Protein AF-A0AAV2A4W7-F1 (afdb_monomer)

Sequence (279 aa):
MNTITEEENKVIEELRSRTIDDVTPKMLEDVSLFYRFAKARDFNLEEAEAMLRKHIAWRKEMGIETILTDYQPPEVFLKYVPTSFVCLEKTGSAVRILDCGRTDAKGLWNVTKIKDLAKFCAFRMEEDKEMVIKRDGNELGKKIFYPIYDFEGMTYANAVNMKTLQNAIYIMKMFLDNYPESIKRIVVINAPIYFTWFYAAMKPIIPPVVIQKLKIHGTDGWKETLLEDIDANELPVYLGGNRTDPDGNQFCETFIVRGKTHSQELLHTKPNQKINSGI

Radius of gyration: 19.96 Å; Cα contacts (8 Å, |Δi|>4): 386; chains: 1; bounding box: 58×41×62 Å

Organism: NCBI:txid280406

Nearest PDB structures (foldseek):
  4omk-assembly2_B  TM=8.932E-01  e=5.245E-21  Homo sapiens
  1olm-assembly1_A  TM=8.929E-01  e=1.088E-20  Homo sapiens
  1o6u-assembly3_E  TM=8.928E-01  e=3.954E-20  Homo sapiens
  1olm-assembly2_C  TM=8.816E-01  e=1.906E-20  Homo sapiens
  7zgc-assembly1_A  TM=8.089E-01  e=3.309E-15  Saccharomyces cerevisiae S288C

Structure (mmCIF, N/CA/C/O backbone):
data_AF-A0AAV2A4W7-F1
#
_entry.id   AF-A0AAV2A4W7-F1
#
loop_
_atom_site.group_PDB
_atom_site.id
_atom_site.type_symbol
_atom_site.label_atom_id
_atom_site.label_alt_id
_atom_site.label_comp_id
_atom_site.label_asym_id
_atom_site.label_entity_id
_atom_site.label_seq_id
_atom_site.pdbx_PDB_ins_code
_atom_site.Cartn_x
_atom_site.Cartn_y
_atom_site.Cartn_z
_atom_site.occupancy
_atom_site.B_iso_or_equiv
_atom_site.auth_seq_id
_atom_site.auth_comp_id
_atom_site.auth_asym_id
_atom_site.auth_atom_id
_atom_site.pdbx_PDB_model_num
ATOM 1 N N . MET A 1 1 ? 6.251 -3.320 20.617 1.00 42.72 1 MET A N 1
ATOM 2 C CA . MET A 1 1 ? 4.785 -3.236 20.784 1.00 42.72 1 MET A CA 1
ATOM 3 C C . MET A 1 1 ? 4.434 -1.763 20.895 1.00 42.72 1 MET A C 1
ATOM 5 O O . MET A 1 1 ? 5.105 -1.077 21.653 1.00 42.72 1 MET A O 1
ATOM 9 N N . ASN A 1 2 ? 3.488 -1.256 20.099 1.00 56.91 2 ASN A N 1
ATOM 10 C CA . ASN A 1 2 ? 2.973 0.103 20.297 1.00 56.91 2 ASN A CA 1
ATOM 11 C C . ASN A 1 2 ? 2.131 0.072 21.571 1.00 56.91 2 ASN A C 1
ATOM 13 O O . ASN A 1 2 ? 1.033 -0.476 21.552 1.00 56.91 2 ASN A O 1
ATOM 17 N N . THR A 1 3 ? 2.666 0.578 22.674 1.00 77.38 3 THR A N 1
ATOM 18 C CA . THR A 1 3 ? 1.905 0.689 23.915 1.00 77.38 3 THR A CA 1
ATOM 19 C C . THR A 1 3 ? 0.900 1.820 23.732 1.00 77.38 3 THR A C 1
ATOM 21 O O . THR A 1 3 ? 1.307 2.971 23.615 1.00 77.38 3 THR A O 1
ATOM 24 N N . ILE A 1 4 ? -0.384 1.481 23.620 1.00 87.56 4 ILE A N 1
ATOM 25 C CA . ILE A 1 4 ? -1.466 2.467 23.536 1.00 87.56 4 ILE A CA 1
ATOM 26 C C . ILE A 1 4 ? -1.646 3.079 24.925 1.00 87.56 4 ILE A C 1
ATOM 28 O O . ILE A 1 4 ? -1.732 2.329 25.905 1.00 87.56 4 ILE A O 1
ATOM 32 N N . THR A 1 5 ? -1.676 4.408 25.027 1.00 93.94 5 THR A N 1
ATOM 33 C CA . THR A 1 5 ? -1.893 5.076 26.322 1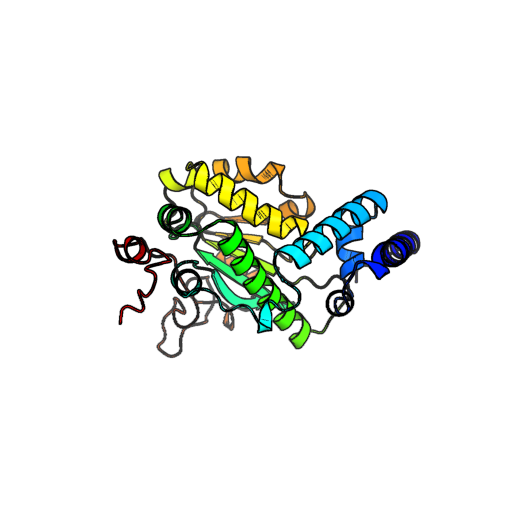.00 93.94 5 THR A CA 1
ATOM 34 C C . THR A 1 5 ? -3.335 4.906 26.801 1.00 93.94 5 THR A C 1
ATOM 36 O O . THR A 1 5 ? -4.232 4.520 26.049 1.00 93.94 5 THR A O 1
ATOM 39 N N . GLU A 1 6 ? -3.596 5.198 28.075 1.00 94.94 6 GLU A N 1
ATOM 40 C CA . GLU A 1 6 ? -4.972 5.208 28.577 1.00 94.94 6 GLU A CA 1
ATOM 41 C C . GLU A 1 6 ? -5.837 6.263 27.873 1.00 94.94 6 GLU A C 1
ATOM 43 O O . GLU A 1 6 ? -7.008 5.994 27.605 1.00 94.94 6 GLU A O 1
ATOM 48 N N . GLU A 1 7 ? -5.292 7.441 27.536 1.00 94.75 7 GLU A N 1
ATOM 49 C CA . GLU A 1 7 ? -6.043 8.449 26.774 1.00 94.75 7 GLU A CA 1
ATOM 50 C C . GLU A 1 7 ? -6.355 7.980 25.352 1.00 94.75 7 GLU A C 1
ATOM 52 O O . GLU A 1 7 ? -7.491 8.111 24.899 1.00 94.75 7 GLU A O 1
ATOM 57 N N . GLU A 1 8 ? -5.379 7.390 24.663 1.00 96.44 8 GLU A N 1
ATOM 58 C CA . GLU A 1 8 ? -5.572 6.851 23.316 1.00 96.44 8 GLU A CA 1
ATOM 59 C C . GLU A 1 8 ? -6.621 5.728 23.310 1.00 96.44 8 GLU A C 1
ATOM 61 O O . GLU A 1 8 ? -7.496 5.702 22.444 1.00 96.44 8 GLU A O 1
ATOM 66 N N . ASN A 1 9 ? -6.598 4.837 24.309 1.00 96.12 9 ASN A N 1
ATOM 67 C CA . ASN A 1 9 ? -7.615 3.793 24.464 1.00 96.12 9 ASN A CA 1
ATOM 68 C C . ASN A 1 9 ? -9.016 4.376 24.682 1.00 96.12 9 ASN A C 1
ATOM 70 O O . ASN A 1 9 ? -9.973 3.878 24.092 1.00 96.12 9 ASN A O 1
ATOM 74 N N . LYS A 1 10 ? -9.157 5.456 25.465 1.00 97.38 10 LYS A N 1
ATOM 75 C CA . LYS A 1 10 ? -10.455 6.138 25.632 1.00 97.38 10 LYS A CA 1
ATOM 76 C C . LYS A 1 10 ? -10.987 6.667 24.302 1.00 97.38 10 LYS A C 1
ATOM 78 O O . LYS A 1 10 ? -12.174 6.519 24.034 1.00 97.38 10 LYS A O 1
ATOM 83 N N . VAL A 1 11 ? -10.123 7.233 23.457 1.00 98.06 11 VAL A N 1
ATOM 84 C CA . VAL A 1 11 ? -10.518 7.692 22.115 1.00 98.06 11 VAL A CA 1
ATOM 85 C C . VAL A 1 11 ? -10.964 6.523 21.237 1.00 98.06 11 VAL A C 1
ATOM 87 O O . VAL A 1 11 ? -11.969 6.641 20.543 1.00 98.06 11 VAL A O 1
ATOM 90 N N . ILE A 1 12 ? -10.248 5.395 21.263 1.00 97.62 12 ILE A N 1
ATOM 91 C CA . ILE A 1 12 ? -10.600 4.204 20.471 1.00 97.62 12 ILE A CA 1
ATOM 92 C C . ILE A 1 12 ? -11.970 3.653 20.886 1.00 97.62 12 ILE A C 1
ATOM 94 O O . ILE A 1 12 ? -12.794 3.357 20.019 1.00 97.62 12 ILE A O 1
ATOM 98 N N . GLU A 1 13 ? -12.219 3.527 22.189 1.00 97.81 13 GLU A N 1
ATOM 99 C CA . GLU A 1 13 ? -13.484 2.998 22.707 1.00 97.81 13 GLU A CA 1
ATOM 100 C C . GLU A 1 13 ? -14.655 3.960 22.477 1.00 97.81 13 GLU A C 1
ATOM 102 O O . GLU A 1 13 ? -15.739 3.525 22.088 1.00 97.81 13 GLU A O 1
ATOM 107 N N . GLU A 1 14 ? -14.439 5.268 22.618 1.00 98.25 14 GLU A N 1
ATOM 108 C CA . GLU A 1 14 ? -15.456 6.273 22.294 1.00 98.25 14 GLU A CA 1
ATOM 109 C C . GLU A 1 14 ? -15.767 6.288 20.788 1.00 98.25 14 GLU A C 1
ATOM 111 O O . GLU A 1 14 ? -16.934 6.290 20.395 1.00 98.25 14 GLU A O 1
ATOM 116 N N . LEU A 1 15 ? -14.746 6.210 19.925 1.00 98.44 15 LEU A N 1
ATOM 117 C CA . LEU A 1 15 ? -14.927 6.096 18.474 1.00 98.44 15 LEU A CA 1
ATOM 118 C C . LEU A 1 15 ? -15.737 4.846 18.110 1.00 98.44 15 LEU A C 1
ATOM 120 O O . LEU A 1 15 ? -16.647 4.923 17.279 1.00 98.44 15 LEU A O 1
ATOM 124 N N . ARG A 1 16 ? -15.425 3.705 18.740 1.00 98.00 16 ARG A N 1
ATOM 125 C CA . ARG A 1 16 ? -16.195 2.463 18.598 1.00 98.00 16 ARG A CA 1
ATOM 126 C C . ARG A 1 16 ? -17.644 2.696 19.006 1.00 98.00 16 ARG A C 1
ATOM 128 O O . ARG A 1 16 ? -18.526 2.424 18.203 1.00 98.00 16 ARG A O 1
ATOM 135 N N . SER A 1 17 ? -17.885 3.228 20.202 1.00 98.12 17 SER A N 1
ATOM 136 C CA . SER A 1 17 ? -19.227 3.493 20.735 1.00 98.12 17 SER A CA 1
ATOM 137 C C . SER A 1 17 ? -20.075 4.348 19.784 1.00 98.12 17 SER A C 1
ATOM 139 O O . SER A 1 17 ? -21.200 3.979 19.457 1.00 98.12 17 SER A O 1
ATOM 141 N N . ARG A 1 18 ? -19.516 5.439 19.245 1.00 98.19 18 ARG A N 1
ATOM 142 C CA . ARG A 1 18 ? -20.236 6.366 18.350 1.00 98.19 18 ARG A CA 1
ATOM 143 C C . ARG A 1 18 ? -20.568 5.805 16.970 1.00 98.19 18 ARG A C 1
ATOM 145 O O . ARG A 1 18 ? -21.444 6.340 16.292 1.00 98.19 18 ARG A O 1
ATOM 152 N N . THR A 1 19 ? -19.837 4.788 16.519 1.00 97.62 19 THR A N 1
ATOM 153 C CA . THR A 1 19 ? -19.943 4.255 15.150 1.00 97.62 19 THR A CA 1
ATOM 154 C C . THR A 1 19 ? -20.368 2.790 15.102 1.00 97.62 19 THR A C 1
ATOM 156 O O . THR A 1 19 ? -20.447 2.219 14.015 1.00 97.62 19 THR A O 1
ATOM 159 N N . ILE A 1 20 ? -20.661 2.175 16.253 1.00 96.38 20 ILE A N 1
ATOM 160 C CA . ILE A 1 20 ? -20.943 0.738 16.348 1.00 96.38 20 ILE A CA 1
ATOM 161 C C . ILE A 1 20 ? -22.166 0.319 15.525 1.00 96.38 20 ILE A C 1
ATOM 163 O O . ILE A 1 20 ? -22.162 -0.759 14.939 1.00 96.38 20 ILE A O 1
ATOM 167 N N . ASP A 1 21 ? -23.169 1.193 15.423 1.00 96.25 21 ASP A N 1
ATOM 168 C CA . ASP A 1 21 ? -24.400 0.933 14.670 1.00 96.25 21 ASP A CA 1
ATOM 169 C C . ASP A 1 21 ? -24.213 1.072 13.148 1.00 96.25 21 ASP A C 1
ATOM 171 O O . ASP A 1 21 ? -25.031 0.585 12.367 1.00 96.25 21 ASP A O 1
ATOM 175 N N . ASP A 1 22 ? -23.130 1.722 12.710 1.00 95.75 22 ASP A N 1
ATOM 176 C CA . ASP A 1 22 ? -22.825 1.944 11.295 1.00 95.75 22 ASP A CA 1
ATOM 177 C C . ASP A 1 22 ? -21.857 0.898 10.719 1.00 95.75 22 ASP A C 1
ATOM 179 O O . ASP A 1 22 ? -21.783 0.725 9.498 1.00 95.75 22 ASP A O 1
ATOM 183 N N . VAL A 1 23 ? -21.085 0.214 11.570 1.00 95.56 23 VAL A N 1
ATOM 184 C CA . VAL A 1 23 ? -20.107 -0.802 11.151 1.00 95.56 23 VAL A CA 1
ATOM 185 C C . VAL A 1 23 ? -20.754 -2.173 10.977 1.00 95.56 23 VAL A C 1
ATOM 187 O O . VAL A 1 23 ? -21.649 -2.575 11.715 1.00 95.56 23 VAL A O 1
ATOM 190 N N . THR A 1 24 ? -20.276 -2.937 9.996 1.00 94.56 24 THR A N 1
ATOM 191 C CA . THR A 1 24 ? -20.781 -4.291 9.746 1.00 94.56 24 THR A CA 1
ATOM 192 C C . THR A 1 24 ? -20.080 -5.332 10.629 1.00 94.56 24 THR A C 1
ATOM 194 O O . THR A 1 24 ? -18.957 -5.099 11.092 1.00 94.56 24 THR A O 1
ATOM 197 N N . PRO A 1 25 ? -20.665 -6.532 10.813 1.00 94.00 25 PRO A N 1
ATOM 198 C CA . PRO A 1 25 ? -19.992 -7.629 11.506 1.00 94.00 25 PRO A CA 1
ATOM 199 C C . PRO A 1 25 ? -18.621 -7.984 10.911 1.00 94.00 25 PRO A C 1
ATOM 201 O O . PRO A 1 25 ? -17.672 -8.174 11.666 1.00 94.00 25 PRO A O 1
ATOM 204 N N . LYS A 1 26 ? -18.471 -7.988 9.576 1.00 91.69 26 LYS A N 1
ATOM 205 C CA . LYS A 1 26 ? -17.176 -8.261 8.926 1.00 91.69 26 LYS A CA 1
ATOM 206 C C . LYS A 1 26 ? -16.140 -7.187 9.238 1.00 91.69 26 LYS A C 1
ATOM 208 O O . LYS A 1 26 ? -14.960 -7.489 9.374 1.00 91.69 26 LYS A O 1
ATOM 213 N N . MET A 1 27 ? -16.552 -5.923 9.349 1.00 94.00 27 MET A N 1
ATOM 214 C CA . MET A 1 27 ? -15.647 -4.841 9.746 1.00 94.00 27 MET A CA 1
ATOM 215 C C . MET A 1 27 ? -15.144 -5.032 11.178 1.00 94.00 27 MET A C 1
ATOM 217 O O . MET A 1 27 ? -13.970 -4.782 11.443 1.00 94.00 27 MET A O 1
ATOM 221 N N . LEU A 1 28 ? -16.006 -5.513 12.077 1.00 94.00 28 LEU A N 1
ATOM 222 C CA . LEU A 1 28 ? -15.653 -5.799 13.468 1.00 94.00 28 LEU A CA 1
ATOM 223 C C . LEU A 1 28 ? -14.694 -6.984 13.625 1.00 94.00 28 LEU A C 1
ATOM 225 O O . LEU A 1 28 ? -14.033 -7.077 14.659 1.00 94.00 28 LEU A O 1
ATOM 229 N N . GLU A 1 29 ? -14.569 -7.847 12.613 1.00 91.56 29 GLU A N 1
ATOM 230 C CA . GLU A 1 29 ? -13.521 -8.869 12.596 1.00 91.56 29 GLU A CA 1
ATOM 231 C C . GLU A 1 29 ? -12.125 -8.237 12.576 1.00 91.56 29 GLU A C 1
ATOM 233 O O . GLU A 1 29 ? -11.211 -8.831 13.130 1.00 91.56 29 GLU A O 1
ATOM 238 N N . ASP A 1 30 ? -11.938 -7.042 11.993 1.00 92.06 30 ASP A N 1
ATOM 239 C CA . ASP A 1 30 ? -10.664 -6.312 11.995 1.00 92.06 30 ASP A CA 1
ATOM 240 C C . ASP A 1 30 ? -10.411 -5.634 13.350 1.00 92.06 30 ASP A C 1
ATOM 242 O O . ASP A 1 30 ? -10.850 -4.507 13.597 1.00 92.06 30 ASP A O 1
ATOM 246 N N . VAL A 1 31 ? -9.626 -6.286 14.216 1.00 93.00 31 VAL A N 1
ATOM 247 C CA . VAL A 1 31 ? -9.279 -5.752 15.548 1.00 93.00 31 VAL A CA 1
ATOM 248 C C . VAL A 1 31 ? -8.563 -4.400 15.487 1.00 93.00 31 VAL A C 1
ATOM 250 O O . VAL A 1 31 ? -8.534 -3.664 16.471 1.00 93.00 31 VAL A O 1
ATOM 253 N N . SER A 1 32 ? -7.976 -4.061 14.337 1.00 94.25 32 SER A N 1
ATOM 254 C CA . SER A 1 32 ? -7.252 -2.814 14.122 1.00 94.25 32 SER A CA 1
ATOM 255 C C . SER A 1 32 ? -8.113 -1.698 13.544 1.00 94.25 32 SER A C 1
ATOM 257 O O . SER A 1 32 ? -7.577 -0.605 13.367 1.00 94.25 32 SER A O 1
ATOM 259 N N . LEU A 1 33 ? -9.397 -1.930 13.242 1.00 96.25 33 LEU A N 1
ATOM 260 C CA . LEU A 1 33 ? -10.262 -0.952 12.577 1.00 96.25 33 LEU A CA 1
ATOM 261 C C . LEU A 1 33 ? -10.240 0.397 13.305 1.00 96.25 33 LEU A C 1
ATOM 263 O O . LEU A 1 33 ? -9.665 1.361 12.806 1.00 96.25 33 LEU A O 1
ATOM 267 N N . PHE A 1 34 ? -10.787 0.460 14.518 1.00 97.75 34 PHE A N 1
ATOM 268 C CA . PHE A 1 34 ? -10.897 1.716 15.266 1.00 97.75 34 PHE A CA 1
ATOM 269 C C . PHE A 1 34 ? -9.524 2.329 15.572 1.00 97.75 34 PHE A C 1
ATOM 271 O O . PHE A 1 34 ? -9.332 3.531 15.405 1.00 97.75 34 PHE A O 1
ATOM 278 N N . TYR A 1 35 ? -8.537 1.494 15.912 1.00 97.06 35 TYR A N 1
ATOM 279 C CA . TYR A 1 35 ? -7.162 1.935 16.154 1.00 97.06 35 TYR A CA 1
ATOM 280 C C . TYR A 1 35 ? -6.540 2.636 14.941 1.00 97.06 35 TYR A C 1
ATOM 282 O O . TYR A 1 35 ? -5.952 3.705 15.088 1.00 97.06 35 TYR A O 1
ATOM 290 N N . ARG A 1 36 ? -6.656 2.063 13.735 1.00 96.12 36 ARG A N 1
ATOM 291 C CA . ARG A 1 36 ? -6.050 2.628 12.518 1.00 96.12 36 ARG A CA 1
ATOM 292 C C . ARG A 1 36 ? -6.662 3.980 12.165 1.00 96.12 36 ARG A C 1
ATOM 294 O O . ARG A 1 36 ? -5.920 4.884 11.789 1.00 96.12 36 ARG A O 1
ATOM 301 N N . PHE A 1 37 ? -7.980 4.125 12.304 1.00 97.81 37 PHE A N 1
ATOM 302 C CA . PHE A 1 37 ? -8.672 5.388 12.030 1.00 97.81 37 PHE A CA 1
ATOM 303 C C . PHE A 1 37 ? -8.366 6.454 13.087 1.00 97.81 37 PHE A C 1
ATOM 305 O O . PHE A 1 37 ? -8.060 7.585 12.714 1.00 97.81 37 PHE A O 1
ATOM 312 N N . ALA A 1 38 ? -8.345 6.092 14.374 1.00 97.56 38 ALA A N 1
ATOM 313 C CA . ALA A 1 38 ? -7.943 7.002 15.447 1.00 97.56 38 ALA A CA 1
ATOM 314 C C . ALA A 1 38 ? -6.491 7.468 15.269 1.00 97.56 38 ALA A C 1
ATOM 316 O O . ALA A 1 38 ? -6.215 8.665 15.204 1.00 97.56 38 ALA A O 1
ATOM 317 N N . LYS A 1 39 ? -5.558 6.528 15.084 1.00 96.12 39 LYS A N 1
ATOM 318 C CA . LYS A 1 39 ? -4.134 6.832 14.912 1.00 96.12 39 LYS A CA 1
ATOM 319 C C . LYS A 1 39 ? -3.844 7.669 13.668 1.00 96.12 39 LYS A C 1
ATOM 321 O O . LYS A 1 39 ? -2.974 8.528 13.708 1.00 96.12 39 LYS A O 1
ATOM 326 N N . ALA A 1 40 ? -4.563 7.457 12.567 1.00 95.12 40 ALA A N 1
ATOM 327 C CA . ALA A 1 40 ? -4.377 8.248 11.348 1.00 95.12 40 ALA A CA 1
ATOM 328 C C . ALA A 1 40 ? -4.816 9.715 11.475 1.00 95.12 40 ALA A C 1
ATOM 330 O O . ALA A 1 40 ? -4.579 10.500 10.551 1.00 95.12 40 ALA A O 1
ATOM 331 N N . ARG A 1 41 ? -5.480 10.076 12.573 1.00 96.31 41 ARG A N 1
ATOM 332 C CA . ARG A 1 41 ? -5.876 11.444 12.922 1.00 96.31 41 ARG A CA 1
ATOM 333 C C . ARG A 1 41 ? -5.289 11.873 14.261 1.00 96.31 41 ARG A C 1
ATOM 335 O O . ARG A 1 41 ? -5.884 12.692 14.946 1.00 96.31 41 ARG A O 1
ATOM 342 N N . ASP A 1 42 ? -4.154 11.285 14.647 1.00 95.50 42 ASP A N 1
ATOM 343 C CA . ASP A 1 42 ? -3.450 11.592 15.896 1.00 95.50 42 ASP A CA 1
ATOM 344 C C . ASP A 1 42 ? -4.379 11.541 17.126 1.00 95.50 42 ASP A C 1
ATOM 346 O O . ASP A 1 42 ? -4.288 12.358 18.039 1.00 95.50 42 ASP A O 1
ATOM 350 N N . PHE A 1 43 ? -5.312 10.580 17.122 1.00 97.00 43 PHE A N 1
ATOM 351 C CA . PHE A 1 43 ? -6.344 10.384 18.144 1.00 97.00 43 PHE A CA 1
ATOM 352 C C . PHE A 1 43 ? -7.288 11.586 18.345 1.00 97.00 43 PHE A C 1
ATOM 354 O O . PHE A 1 43 ? -7.947 11.706 19.377 1.00 97.00 43 PHE A O 1
ATOM 361 N N . ASN A 1 44 ? -7.439 12.445 17.334 1.00 98.06 44 ASN A N 1
ATOM 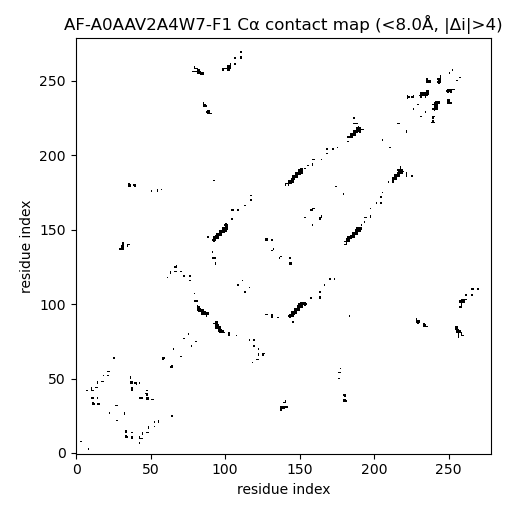362 C CA . ASN A 1 44 ? -8.541 13.396 17.258 1.00 98.06 44 ASN A CA 1
ATOM 363 C C . ASN A 1 44 ? -9.847 12.645 16.953 1.00 98.06 44 ASN A C 1
ATOM 365 O O . ASN A 1 44 ? -10.060 12.166 15.837 1.00 98.06 44 ASN A O 1
ATOM 369 N N . LEU A 1 45 ? -10.718 12.550 17.959 1.00 98.25 45 LEU A N 1
ATOM 370 C CA . LEU A 1 45 ? -11.962 11.785 17.899 1.00 98.25 45 LEU A CA 1
ATOM 371 C C . LEU A 1 45 ? -12.895 12.234 16.763 1.00 98.25 45 LEU A C 1
ATOM 373 O O . LEU A 1 45 ? -13.375 11.392 16.009 1.00 98.25 45 LEU A O 1
ATOM 377 N N . GLU A 1 46 ? -13.116 13.540 16.608 1.00 98.38 46 GLU A N 1
ATOM 378 C CA . GLU A 1 46 ? -14.050 14.090 15.614 1.00 98.38 46 GLU A CA 1
ATOM 379 C C . GLU A 1 46 ? -13.555 13.842 14.180 1.00 98.38 46 GLU A C 1
ATOM 381 O O . GLU A 1 46 ? -14.311 13.440 13.291 1.00 98.38 46 GLU A O 1
ATOM 386 N N . GLU A 1 47 ? -12.255 14.026 13.943 1.00 98.12 47 GLU A N 1
ATOM 387 C CA . GLU A 1 47 ? -11.657 13.757 12.635 1.00 98.12 47 GLU A CA 1
ATOM 388 C C . GLU A 1 47 ? -11.612 12.259 12.313 1.00 98.12 47 GLU A C 1
ATOM 390 O O . GLU A 1 47 ? -11.845 11.869 11.160 1.00 98.12 47 GLU A O 1
ATOM 395 N N . ALA A 1 48 ? -11.324 11.418 13.311 1.00 98.25 48 ALA A N 1
ATOM 396 C CA . ALA A 1 48 ? -11.312 9.966 13.171 1.00 98.25 48 ALA A CA 1
ATOM 397 C C . ALA A 1 48 ? -12.714 9.423 12.870 1.00 98.25 48 ALA A C 1
ATOM 399 O O . ALA A 1 48 ? -12.870 8.611 11.956 1.00 98.25 48 ALA A O 1
ATOM 400 N N . GLU A 1 49 ? -13.739 9.917 13.568 1.00 98.50 49 GLU A N 1
ATOM 401 C CA . GLU A 1 49 ? -15.139 9.576 13.320 1.00 98.50 49 GLU A CA 1
ATOM 402 C C . GLU A 1 49 ? -15.561 9.978 11.904 1.00 98.50 49 GLU A C 1
ATOM 404 O O . GLU A 1 49 ? -16.079 9.152 11.145 1.00 98.50 49 GLU A O 1
ATOM 409 N N . ALA A 1 50 ? -15.274 11.217 11.494 1.00 98.38 50 ALA A N 1
ATOM 410 C CA . ALA A 1 50 ? -15.590 11.687 10.148 1.00 98.38 50 ALA A CA 1
ATOM 411 C C . ALA A 1 50 ? -14.894 10.854 9.056 1.00 98.38 50 ALA A C 1
ATOM 413 O O . ALA A 1 50 ? -15.474 10.600 7.995 1.00 98.38 50 ALA A O 1
ATOM 414 N N . MET A 1 51 ? -13.652 10.422 9.295 1.00 98.00 51 MET A N 1
ATOM 415 C CA . MET A 1 51 ? -12.914 9.545 8.384 1.00 98.00 51 MET A CA 1
ATOM 416 C C . MET A 1 51 ? -13.518 8.133 8.341 1.00 98.00 51 MET A C 1
ATOM 418 O O . MET A 1 51 ? -13.736 7.602 7.250 1.00 98.00 51 MET A O 1
ATOM 422 N N . LEU A 1 52 ? -13.843 7.546 9.495 1.00 98.50 52 LEU A N 1
ATOM 423 C CA . LEU A 1 52 ? -14.423 6.206 9.591 1.00 98.50 52 LEU A CA 1
ATOM 424 C C . LEU A 1 52 ? -15.815 6.142 8.947 1.00 98.50 52 LEU A C 1
ATOM 426 O O . LEU A 1 52 ? -16.089 5.227 8.175 1.00 98.50 52 LEU A O 1
ATOM 430 N N . ARG A 1 53 ? -16.671 7.148 9.152 1.00 98.38 53 ARG A N 1
ATOM 431 C CA . ARG A 1 53 ? -17.990 7.218 8.494 1.00 98.38 53 ARG A CA 1
ATOM 432 C C . ARG A 1 53 ? -17.878 7.303 6.968 1.00 98.38 53 ARG A C 1
ATOM 434 O O . ARG A 1 53 ? -18.645 6.653 6.257 1.00 98.38 53 ARG A O 1
ATOM 441 N N . LYS A 1 54 ? -16.894 8.044 6.442 1.00 98.25 54 LYS A N 1
ATOM 442 C CA . LYS A 1 54 ? -16.597 8.062 4.995 1.00 98.25 54 LYS A CA 1
ATOM 443 C C . LYS A 1 54 ? -16.148 6.693 4.496 1.00 98.25 54 LYS A C 1
ATOM 445 O O . LYS A 1 54 ? -16.592 6.268 3.432 1.00 98.25 54 LYS A O 1
ATOM 450 N N . HIS A 1 55 ? -15.314 6.001 5.266 1.00 98.12 55 HIS A N 1
ATOM 451 C CA . HIS A 1 55 ? -14.891 4.643 4.950 1.00 98.12 55 HIS A CA 1
ATOM 452 C C . HIS A 1 55 ? -16.067 3.658 4.925 1.00 98.12 55 HIS A C 1
ATOM 454 O O . HIS A 1 55 ? -16.195 2.895 3.971 1.00 98.12 55 HIS A O 1
ATOM 460 N N . ILE A 1 56 ? -16.969 3.715 5.907 1.00 98.12 56 ILE A N 1
ATOM 461 C CA . ILE A 1 56 ? -18.188 2.891 5.953 1.00 98.12 56 ILE A CA 1
ATOM 462 C C . ILE A 1 56 ? -19.049 3.131 4.702 1.00 98.12 56 ILE A C 1
ATOM 464 O O . ILE A 1 56 ? -19.442 2.183 4.018 1.00 98.12 56 ILE A O 1
ATOM 468 N N . ALA A 1 57 ? -19.284 4.397 4.344 1.00 97.94 57 ALA A N 1
ATOM 469 C CA . ALA A 1 57 ? -20.033 4.750 3.139 1.00 97.94 57 ALA A CA 1
ATOM 470 C C . ALA A 1 57 ? -19.351 4.236 1.858 1.00 97.94 57 ALA A C 1
ATOM 472 O O . ALA A 1 57 ? -20.015 3.670 0.988 1.00 97.94 57 ALA A O 1
ATOM 473 N N . TRP A 1 58 ? -18.026 4.374 1.760 1.00 97.81 58 TRP A N 1
ATOM 474 C CA . TRP A 1 58 ? -17.243 3.861 0.636 1.00 97.81 58 TRP A CA 1
ATOM 475 C C . TRP A 1 58 ? -17.299 2.332 0.538 1.00 97.81 58 TRP A C 1
ATOM 477 O O . TRP A 1 58 ? -17.498 1.801 -0.558 1.00 97.81 58 TRP A O 1
ATOM 487 N N . ARG A 1 59 ? -17.197 1.614 1.667 1.00 97.69 59 ARG A N 1
ATOM 488 C CA . ARG A 1 59 ? -17.319 0.147 1.706 1.00 97.69 59 ARG A CA 1
ATOM 489 C C . ARG A 1 59 ? -18.668 -0.307 1.164 1.00 97.69 59 ARG A C 1
ATOM 491 O O . ARG A 1 59 ? -18.719 -1.261 0.387 1.00 97.69 59 ARG A O 1
ATOM 498 N N . LYS A 1 60 ? -19.738 0.404 1.526 1.00 96.62 60 LYS A N 1
ATOM 499 C CA . LYS A 1 60 ? -21.089 0.161 1.012 1.00 96.62 60 LYS A CA 1
ATOM 500 C C . LYS A 1 60 ? -21.195 0.454 -0.487 1.00 96.62 60 LYS A C 1
ATOM 502 O O . LYS A 1 60 ? -21.709 -0.386 -1.216 1.00 96.62 60 LYS A O 1
ATOM 507 N N . GLU A 1 61 ? -20.690 1.598 -0.959 1.00 95.62 61 GLU A N 1
ATOM 508 C CA . GLU A 1 61 ? -20.727 1.972 -2.387 1.00 95.62 61 GLU A CA 1
ATOM 509 C C . GLU A 1 61 ? -19.970 0.963 -3.263 1.00 95.62 61 GLU A C 1
ATOM 511 O O . GLU A 1 61 ? -20.463 0.553 -4.314 1.00 95.62 61 GLU A O 1
ATOM 516 N N . MET A 1 62 ? -18.780 0.544 -2.833 1.00 95.06 62 MET A N 1
ATOM 517 C CA . MET A 1 62 ? -17.940 -0.376 -3.603 1.00 95.06 62 MET A CA 1
ATOM 518 C C . MET A 1 62 ? -18.349 -1.848 -3.439 1.00 95.06 62 MET A C 1
ATOM 520 O O . MET A 1 62 ? -17.927 -2.687 -4.241 1.00 95.06 62 MET A O 1
ATOM 524 N N . GLY A 1 63 ? -19.199 -2.166 -2.457 1.00 96.06 63 GLY A N 1
ATOM 525 C CA . GLY A 1 63 ? -19.583 -3.538 -2.119 1.00 96.06 63 GLY A CA 1
ATOM 526 C C . GLY A 1 63 ? -18.405 -4.341 -1.571 1.00 96.06 63 GLY A C 1
ATOM 527 O O . GLY A 1 63 ? -18.188 -5.471 -1.992 1.00 96.06 63 GLY A O 1
ATOM 528 N N . ILE A 1 64 ? -17.607 -3.731 -0.689 1.00 96.88 64 ILE A N 1
ATOM 529 C CA . ILE A 1 64 ? -16.374 -4.332 -0.157 1.00 96.88 64 ILE A CA 1
ATOM 530 C C . ILE A 1 64 ? -16.666 -5.547 0.724 1.00 96.88 64 ILE A C 1
ATOM 532 O O . ILE A 1 64 ? -15.885 -6.489 0.755 1.00 96.88 64 ILE A O 1
ATOM 536 N N . GLU A 1 65 ? -17.810 -5.545 1.404 1.00 94.75 65 GLU A N 1
ATOM 537 C CA . GLU A 1 65 ? -18.201 -6.594 2.347 1.00 94.75 65 GLU A CA 1
ATOM 538 C C . GLU A 1 65 ? -18.148 -8.005 1.754 1.00 94.75 65 GLU A C 1
ATOM 540 O O . GLU A 1 65 ? -17.649 -8.927 2.392 1.00 94.75 65 GLU A O 1
ATOM 545 N N . THR A 1 66 ? -18.620 -8.154 0.517 1.00 95.62 66 THR A N 1
ATOM 546 C CA . THR A 1 66 ? -18.675 -9.433 -0.197 1.00 95.62 66 THR A CA 1
ATOM 547 C C . THR A 1 66 ? -17.768 -9.440 -1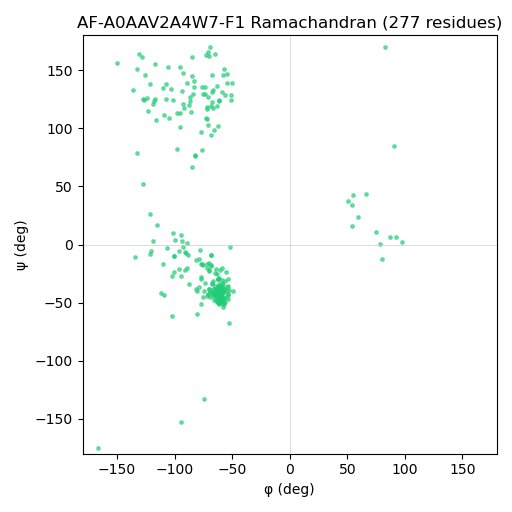.426 1.00 95.62 66 THR A C 1
ATOM 549 O O . THR A 1 66 ? -17.898 -10.289 -2.305 1.00 95.62 66 THR A O 1
ATOM 552 N N . ILE A 1 67 ? -16.812 -8.507 -1.522 1.00 96.94 67 ILE A N 1
ATOM 553 C CA . ILE A 1 67 ? -15.994 -8.357 -2.734 1.00 96.94 67 ILE A CA 1
ATOM 554 C C . ILE A 1 67 ? -15.151 -9.599 -3.031 1.00 96.94 67 ILE A C 1
ATOM 556 O O . ILE A 1 67 ? -14.897 -9.894 -4.188 1.00 96.94 67 ILE A O 1
ATOM 560 N N . LEU A 1 68 ? -14.745 -10.359 -2.014 1.00 96.06 68 LEU A N 1
ATOM 561 C CA . LEU A 1 68 ? -13.962 -11.581 -2.215 1.00 96.06 68 LEU A CA 1
ATOM 562 C C . LEU A 1 68 ? -14.807 -12.788 -2.648 1.00 96.06 68 LEU A C 1
ATOM 564 O O . LEU A 1 68 ? -14.241 -13.792 -3.072 1.00 96.06 68 LEU A O 1
ATOM 568 N N . THR A 1 69 ? -16.137 -12.709 -2.551 1.00 95.25 69 THR A N 1
ATOM 569 C CA . THR A 1 69 ? -17.054 -13.801 -2.919 1.00 95.25 69 THR A CA 1
ATOM 570 C C . THR A 1 69 ? -17.838 -13.493 -4.188 1.00 95.25 69 THR A C 1
ATOM 572 O O . THR A 1 69 ? -17.950 -14.345 -5.068 1.00 95.25 69 THR A O 1
ATOM 575 N N . ASP A 1 70 ? -18.351 -12.270 -4.310 1.00 93.56 70 ASP A N 1
ATOM 576 C CA . ASP A 1 70 ? -19.359 -11.927 -5.317 1.00 93.56 70 ASP A CA 1
ATOM 577 C C . ASP A 1 70 ? -18.754 -11.219 -6.533 1.00 93.56 70 ASP A C 1
ATOM 579 O O . ASP A 1 70 ? -19.341 -11.209 -7.618 1.00 93.56 70 ASP A O 1
ATOM 583 N N . TYR A 1 71 ? -17.591 -10.581 -6.372 1.00 95.25 71 TYR A N 1
ATOM 584 C CA . TYR A 1 71 ? -16.961 -9.831 -7.450 1.00 95.25 71 TYR A CA 1
ATOM 585 C C . TYR A 1 71 ? -16.087 -10.739 -8.309 1.00 95.25 71 TYR A C 1
ATOM 587 O O . TYR A 1 71 ? -15.135 -11.352 -7.838 1.00 95.25 71 TYR A O 1
ATOM 595 N N . GLN A 1 72 ? -16.389 -10.761 -9.604 1.00 93.56 72 GLN A N 1
ATOM 596 C CA . GLN A 1 72 ? -15.563 -11.393 -10.623 1.00 93.56 72 GLN A CA 1
ATOM 597 C C . GLN A 1 72 ? -14.837 -10.295 -11.409 1.00 93.56 72 GLN A C 1
ATOM 599 O O . GLN A 1 72 ? -15.491 -9.553 -12.153 1.00 93.56 72 GLN A O 1
ATOM 604 N N . PRO A 1 73 ? -13.511 -10.135 -11.235 1.00 91.50 73 PRO A N 1
ATOM 605 C CA . PRO A 1 73 ? -12.741 -9.163 -11.992 1.00 91.50 73 PRO A CA 1
ATOM 606 C C . PRO A 1 73 ? -12.882 -9.382 -13.505 1.00 91.50 73 PRO A C 1
ATOM 608 O O . PRO A 1 73 ? -12.631 -10.488 -13.986 1.00 91.50 73 PRO A O 1
ATOM 611 N N . PRO A 1 74 ? -13.229 -8.342 -14.282 1.00 89.06 74 PRO A N 1
ATOM 612 C CA . PRO A 1 74 ? -13.162 -8.395 -15.735 1.00 89.06 74 PRO A CA 1
ATOM 613 C C . PRO A 1 74 ? -11.801 -8.896 -16.236 1.00 89.06 74 PRO A C 1
ATOM 615 O O . PRO A 1 74 ? -10.759 -8.453 -15.748 1.00 89.06 74 PRO A O 1
ATOM 618 N N . GLU A 1 75 ? -11.802 -9.745 -17.267 1.00 86.75 75 GLU A N 1
ATOM 619 C CA . GLU A 1 75 ? -10.579 -10.301 -17.872 1.00 86.75 75 GLU A CA 1
ATOM 620 C C . GLU A 1 75 ? -9.589 -9.201 -18.288 1.00 86.75 75 GLU A C 1
ATOM 622 O O . GLU A 1 75 ? -8.379 -9.334 -18.106 1.00 86.75 75 GLU A O 1
ATOM 627 N N . VAL A 1 76 ? -10.109 -8.058 -18.754 1.00 85.00 76 VAL A N 1
ATOM 628 C CA . VAL A 1 76 ? -9.299 -6.882 -19.087 1.00 85.00 76 VAL A CA 1
ATOM 629 C C . VAL A 1 76 ? -8.454 -6.400 -17.900 1.00 85.00 76 VAL A C 1
ATOM 631 O O . VAL A 1 76 ? -7.299 -6.027 -18.076 1.00 85.00 76 VAL A O 1
ATOM 634 N N . PHE A 1 77 ? -8.969 -6.441 -16.671 1.00 88.75 77 PHE A N 1
ATOM 635 C CA . PHE A 1 77 ? -8.177 -6.038 -15.512 1.00 88.75 77 PHE A CA 1
ATOM 636 C C . PHE A 1 77 ? -7.140 -7.090 -15.139 1.00 88.75 77 PHE A C 1
ATOM 638 O O . PHE A 1 77 ? -5.999 -6.735 -14.860 1.00 88.75 77 PHE A O 1
ATOM 645 N N . LEU A 1 78 ? -7.500 -8.372 -15.203 1.00 87.19 78 LEU A N 1
ATOM 646 C CA . LEU A 1 78 ? -6.573 -9.470 -14.918 1.00 87.19 78 LEU A CA 1
ATOM 647 C C . LEU A 1 78 ? -5.381 -9.488 -15.883 1.00 87.19 78 LEU A C 1
ATOM 649 O O . LEU A 1 78 ? -4.261 -9.771 -15.467 1.00 87.19 78 LEU A O 1
ATOM 653 N N . LYS A 1 79 ? -5.618 -9.160 -17.156 1.00 82.56 79 LYS A N 1
ATOM 654 C CA . LYS A 1 79 ? -4.599 -9.203 -18.208 1.00 82.56 79 LYS A CA 1
ATOM 655 C C . LYS A 1 79 ? -3.785 -7.913 -18.330 1.00 82.56 79 LYS A C 1
ATOM 657 O O . LYS A 1 79 ? -2.609 -7.985 -18.677 1.00 82.56 79 LYS A O 1
ATOM 662 N N . TYR A 1 80 ? -4.396 -6.749 -18.087 1.00 81.19 80 TYR A N 1
ATOM 663 C CA . TYR A 1 80 ? -3.804 -5.453 -18.453 1.00 81.19 80 TYR A CA 1
ATOM 664 C C . TYR A 1 80 ? -3.577 -4.482 -17.290 1.00 81.19 80 TYR A C 1
ATOM 666 O O . TYR A 1 80 ? -2.978 -3.433 -17.511 1.00 81.19 80 TYR A O 1
ATOM 674 N N . VAL A 1 81 ? -4.013 -4.787 -16.063 1.00 88.81 81 VAL A N 1
ATOM 675 C CA . VAL A 1 81 ? -3.602 -4.023 -14.873 1.00 88.81 81 VAL A CA 1
ATOM 676 C C . VAL A 1 81 ? -2.421 -4.765 -14.251 1.00 88.81 81 VAL A C 1
ATOM 678 O O . VAL A 1 81 ? -2.641 -5.779 -13.585 1.00 88.81 81 VAL A O 1
ATOM 681 N N . PRO A 1 82 ? -1.168 -4.315 -14.460 1.00 88.44 82 PRO A N 1
ATOM 682 C CA . PRO A 1 82 ? 0.001 -5.102 -14.096 1.00 88.44 82 PRO A CA 1
ATOM 683 C C . PRO A 1 82 ? 0.309 -4.931 -12.613 1.00 88.44 82 PRO A C 1
ATOM 685 O O . PRO A 1 82 ? 1.200 -4.184 -12.206 1.00 88.44 82 PRO A O 1
ATOM 688 N N . THR A 1 83 ? -0.494 -5.606 -11.798 1.00 94.12 83 THR A N 1
ATOM 689 C CA . THR A 1 83 ? -0.325 -5.694 -10.356 1.00 94.12 83 THR A CA 1
ATOM 690 C C . THR A 1 83 ? -0.308 -7.148 -9.924 1.00 94.12 83 THR A C 1
ATOM 692 O O . THR A 1 83 ? -1.244 -7.899 -10.197 1.00 94.12 83 THR A O 1
ATOM 695 N N . SER A 1 84 ? 0.756 -7.546 -9.233 1.00 95.88 84 SER A N 1
ATOM 696 C CA . SER A 1 84 ? 1.000 -8.954 -8.914 1.00 95.88 84 SER A CA 1
ATOM 697 C C . SER A 1 84 ? 1.452 -9.114 -7.479 1.00 95.88 84 SER A C 1
ATOM 699 O O . SER A 1 84 ? 2.334 -8.387 -7.021 1.00 95.88 84 SER A O 1
ATOM 701 N N . PHE A 1 85 ? 0.843 -10.064 -6.775 1.00 97.38 85 PHE A N 1
ATOM 702 C CA . PHE A 1 85 ? 1.360 -10.514 -5.492 1.00 97.38 85 PHE A CA 1
ATOM 703 C C . PHE A 1 85 ? 2.690 -11.230 -5.735 1.00 97.38 85 PHE A C 1
ATOM 705 O O . PHE A 1 85 ? 2.780 -12.075 -6.624 1.00 97.38 85 PHE A O 1
ATOM 712 N N . VAL A 1 86 ? 3.715 -10.873 -4.971 1.00 97.44 86 VAL A N 1
ATOM 713 C CA . VAL A 1 86 ? 5.061 -11.435 -5.117 1.00 97.44 86 VAL A CA 1
ATOM 714 C C . VAL A 1 86 ? 5.294 -12.474 -4.029 1.00 97.44 86 VAL A C 1
ATOM 716 O O . VAL A 1 86 ? 5.507 -13.654 -4.312 1.00 97.44 86 VAL A O 1
ATOM 719 N N . CYS A 1 87 ? 5.242 -12.024 -2.780 1.00 97.25 87 CYS A N 1
ATOM 720 C CA . CYS A 1 87 ? 5.518 -12.819 -1.594 1.00 97.25 87 CYS A CA 1
ATOM 721 C C . CYS A 1 87 ? 5.034 -12.073 -0.344 1.00 97.25 87 CYS A C 1
ATOM 723 O O . CYS A 1 87 ? 4.455 -10.986 -0.419 1.00 97.25 87 CYS A O 1
ATOM 725 N N . LEU A 1 88 ? 5.319 -12.643 0.822 1.00 97.62 88 LEU A N 1
ATOM 726 C CA . LEU A 1 88 ? 5.211 -11.947 2.097 1.00 97.62 88 LEU A CA 1
ATOM 727 C C . LEU A 1 88 ? 6.617 -11.553 2.554 1.00 97.62 88 LEU A C 1
ATOM 729 O O . LEU A 1 88 ? 7.539 -12.363 2.479 1.00 97.62 88 LEU A O 1
ATOM 733 N N . GLU A 1 89 ? 6.796 -10.315 3.007 1.00 96.12 89 GLU A N 1
ATOM 734 C CA . GLU A 1 89 ? 8.081 -9.885 3.575 1.00 96.12 89 GLU A CA 1
ATOM 735 C C . GLU A 1 89 ? 8.348 -10.565 4.933 1.00 96.12 89 GLU A C 1
ATOM 737 O O . GLU A 1 89 ? 7.469 -11.236 5.483 1.00 96.12 89 GLU A O 1
ATOM 742 N N . LYS A 1 90 ? 9.561 -10.429 5.483 1.00 95.50 90 LYS A N 1
ATOM 743 C CA . LYS A 1 90 ? 10.029 -11.153 6.686 1.00 95.50 90 LYS A CA 1
ATOM 744 C C . LYS A 1 90 ? 9.104 -11.005 7.906 1.00 95.50 90 LYS A C 1
ATOM 746 O O . LYS A 1 90 ? 9.042 -11.912 8.729 1.00 95.50 90 LYS A O 1
ATOM 751 N N . THR A 1 91 ? 8.387 -9.886 8.034 1.00 93.06 91 THR A N 1
ATOM 752 C CA . THR A 1 91 ? 7.403 -9.602 9.101 1.00 93.06 91 THR A CA 1
ATOM 753 C C . THR A 1 91 ? 5.939 -9.823 8.689 1.00 93.06 91 THR A C 1
ATOM 755 O O . THR A 1 91 ? 5.023 -9.582 9.485 1.00 93.06 91 THR A O 1
ATOM 758 N N . GLY A 1 92 ? 5.727 -10.316 7.467 1.00 95.44 92 GLY A N 1
ATOM 759 C CA . GLY A 1 92 ? 4.467 -10.872 6.989 1.00 95.44 92 GLY A CA 1
ATOM 760 C C . GLY A 1 92 ? 3.563 -9.952 6.172 1.00 95.44 92 GLY A C 1
ATOM 761 O O . GLY A 1 92 ? 2.489 -10.383 5.769 1.00 95.44 92 GLY A O 1
ATOM 762 N N . SER A 1 93 ? 3.965 -8.713 5.883 1.00 97.44 93 SER A N 1
ATOM 763 C CA . SER A 1 93 ? 3.196 -7.825 4.994 1.00 97.44 93 SER A CA 1
ATOM 764 C C . SER A 1 93 ? 3.202 -8.343 3.545 1.00 97.44 93 SER A C 1
ATOM 766 O O . SER A 1 93 ? 4.204 -8.877 3.068 1.00 97.44 93 SER A O 1
ATOM 768 N N . ALA A 1 94 ? 2.109 -8.143 2.813 1.00 98.31 94 ALA A N 1
ATOM 769 C CA . ALA A 1 94 ? 1.978 -8.521 1.412 1.00 98.31 94 ALA A CA 1
ATOM 770 C C . ALA A 1 94 ? 2.807 -7.618 0.496 1.00 98.31 94 ALA A C 1
ATOM 772 O O . ALA A 1 94 ? 2.572 -6.407 0.414 1.00 98.31 94 ALA A O 1
ATOM 773 N N . VAL A 1 95 ? 3.765 -8.221 -0.210 1.00 98.56 95 VAL A N 1
ATOM 774 C CA . VAL A 1 95 ? 4.574 -7.559 -1.231 1.00 98.56 95 VAL A CA 1
ATOM 775 C C . VAL A 1 95 ? 3.854 -7.655 -2.566 1.00 98.56 95 VAL A C 1
ATOM 777 O O . VAL A 1 95 ? 3.620 -8.749 -3.082 1.00 98.56 95 VAL A O 1
ATOM 780 N N . ARG A 1 96 ? 3.531 -6.501 -3.150 1.00 97.88 96 ARG A N 1
ATOM 781 C CA . ARG A 1 96 ? 2.847 -6.411 -4.443 1.00 97.88 96 ARG A CA 1
ATOM 782 C C . ARG A 1 96 ? 3.616 -5.493 -5.378 1.00 97.88 96 ARG A C 1
ATOM 784 O O . ARG A 1 96 ? 3.874 -4.345 -5.032 1.00 97.88 96 ARG A O 1
ATOM 791 N N . ILE A 1 97 ? 3.966 -5.986 -6.561 1.00 97.56 97 ILE A N 1
ATOM 792 C CA . ILE A 1 97 ? 4.607 -5.185 -7.608 1.00 97.56 97 ILE A CA 1
ATOM 793 C C . ILE A 1 97 ? 3.536 -4.548 -8.494 1.00 97.56 97 ILE A C 1
ATOM 795 O O . ILE A 1 97 ? 2.533 -5.186 -8.821 1.00 97.56 97 ILE A O 1
ATOM 799 N N . LEU A 1 98 ? 3.745 -3.289 -8.867 1.00 95.88 98 LEU A N 1
ATOM 800 C CA . LEU A 1 98 ? 2.963 -2.558 -9.853 1.00 95.88 98 LEU A CA 1
ATOM 801 C C . LEU A 1 98 ? 3.905 -2.058 -10.953 1.00 95.88 98 LEU A C 1
ATOM 803 O O . LEU A 1 98 ? 4.758 -1.213 -10.687 1.00 95.88 98 LEU A O 1
ATOM 807 N N . ASP A 1 99 ? 3.747 -2.553 -12.182 1.00 93.69 99 ASP A N 1
ATOM 808 C CA . ASP A 1 99 ? 4.554 -2.118 -13.336 1.00 93.69 99 ASP A CA 1
ATOM 809 C C . ASP A 1 99 ? 3.980 -0.822 -13.927 1.00 93.69 99 ASP A C 1
ATOM 811 O O . ASP A 1 99 ? 3.271 -0.818 -14.933 1.00 93.69 99 ASP A O 1
ATOM 815 N N . CYS A 1 100 ? 4.234 0.304 -13.265 1.00 91.75 100 CYS A N 1
ATOM 816 C CA . CYS A 1 100 ? 3.735 1.617 -13.671 1.00 91.75 100 CYS A CA 1
ATOM 817 C C . CYS A 1 100 ? 4.356 2.122 -14.974 1.00 91.75 100 CYS A C 1
ATOM 819 O O . CYS A 1 100 ? 3.688 2.836 -15.723 1.00 91.75 100 CYS A O 1
ATOM 821 N N . GLY A 1 101 ? 5.623 1.798 -15.228 1.00 90.25 101 GLY A N 1
ATOM 822 C CA . GLY A 1 101 ? 6.364 2.327 -16.367 1.00 90.25 101 GLY A CA 1
ATOM 823 C C . GLY A 1 101 ? 5.910 1.750 -17.702 1.00 90.25 101 GLY A C 1
ATOM 824 O O . GLY A 1 101 ? 5.682 2.512 -18.646 1.00 90.25 101 GLY A O 1
ATOM 825 N N . ARG A 1 102 ? 5.696 0.431 -17.771 1.00 89.06 102 ARG A N 1
ATOM 826 C CA . ARG A 1 102 ? 5.286 -0.254 -19.010 1.00 89.06 102 ARG A CA 1
ATOM 827 C C . ARG A 1 102 ? 3.774 -0.355 -19.189 1.00 89.06 102 ARG A C 1
ATOM 829 O O . ARG A 1 102 ? 3.318 -0.802 -20.240 1.00 89.06 102 ARG A O 1
ATOM 836 N N . THR A 1 103 ? 2.978 0.040 -18.192 1.00 86.19 103 THR A N 1
ATOM 837 C CA . THR A 1 103 ? 1.515 0.096 -18.338 1.00 86.19 103 THR A CA 1
ATOM 838 C C . THR A 1 103 ? 1.143 1.093 -19.436 1.00 86.19 103 THR A C 1
ATOM 840 O O . THR A 1 103 ? 1.437 2.286 -19.316 1.00 86.19 103 THR A O 1
ATOM 843 N N . ASP A 1 104 ? 0.394 0.670 -20.462 1.00 82.12 104 ASP A N 1
ATOM 844 C CA . ASP A 1 104 ? -0.306 1.636 -21.314 1.00 82.12 104 ASP A CA 1
ATOM 845 C C . ASP A 1 104 ? -1.546 2.178 -20.590 1.00 82.12 104 ASP A C 1
ATOM 847 O O . ASP A 1 104 ? -2.700 1.783 -20.783 1.00 82.12 104 ASP A O 1
ATOM 851 N N . ALA A 1 105 ? -1.255 3.145 -19.726 1.00 78.56 105 ALA A N 1
ATOM 852 C CA . ALA A 1 105 ? -2.232 3.826 -18.908 1.00 78.56 105 ALA A CA 1
ATOM 853 C C . ALA A 1 105 ? -3.298 4.501 -19.787 1.00 78.56 105 ALA A C 1
ATOM 855 O O . ALA A 1 105 ? -4.478 4.451 -19.463 1.00 78.56 105 ALA A O 1
ATOM 856 N N . LYS A 1 106 ? -2.920 5.074 -20.940 1.00 78.31 106 LYS A N 1
ATOM 857 C CA . LYS A 1 106 ? -3.861 5.772 -21.833 1.00 78.31 106 LYS A CA 1
ATOM 858 C C . LYS A 1 106 ? -4.900 4.812 -22.402 1.00 78.31 106 LYS A C 1
ATOM 860 O O . LYS A 1 106 ? -6.086 5.145 -22.374 1.00 78.31 106 LYS A O 1
ATOM 865 N N . GLY A 1 107 ? -4.472 3.644 -22.881 1.00 79.44 107 GLY A N 1
ATOM 866 C CA . GLY A 1 107 ? -5.372 2.585 -23.335 1.00 79.44 107 GLY A CA 1
ATOM 867 C C . GLY A 1 107 ? -6.343 2.165 -22.232 1.00 79.44 107 GLY A C 1
ATOM 868 O O . GLY A 1 107 ? -7.560 2.229 -22.424 1.00 79.44 107 GLY A O 1
ATOM 869 N N . LEU A 1 108 ? -5.818 1.863 -21.040 1.00 80.00 108 LEU A N 1
ATOM 870 C CA . LEU A 1 108 ? -6.619 1.454 -19.883 1.00 80.00 108 LEU A CA 1
ATOM 871 C C . LEU A 1 108 ? -7.648 2.526 -19.476 1.00 80.00 108 LEU A C 1
ATOM 873 O O . LEU A 1 108 ? -8.823 2.218 -19.266 1.00 80.00 108 LEU A O 1
ATOM 877 N N . TRP A 1 109 ? -7.249 3.801 -19.440 1.00 80.25 109 TRP A N 1
ATOM 878 C CA . TRP A 1 109 ? -8.127 4.927 -19.094 1.00 80.25 109 TRP A CA 1
ATOM 879 C C . TRP A 1 109 ? -9.208 5.232 -20.126 1.00 80.25 109 TRP A C 1
ATOM 881 O O . TRP A 1 109 ? -10.128 6.001 -19.833 1.00 80.25 109 TRP A O 1
ATOM 891 N N . ASN A 1 110 ? -9.064 4.739 -21.352 1.00 77.25 110 ASN A N 1
ATOM 892 C CA . ASN A 1 110 ? -10.027 4.979 -22.421 1.00 77.25 110 ASN A CA 1
ATOM 893 C C . ASN A 1 110 ? -11.056 3.855 -22.533 1.00 77.25 110 ASN A C 1
ATOM 895 O O . ASN A 1 110 ? -12.177 4.111 -22.965 1.00 77.25 110 ASN A O 1
ATOM 899 N N . VAL A 1 111 ? -10.695 2.640 -22.120 1.00 78.06 111 VAL A N 1
ATOM 900 C CA . VAL A 1 111 ? -11.566 1.458 -22.198 1.00 78.06 111 VAL A CA 1
ATOM 901 C C . VAL A 1 111 ? -12.237 1.102 -20.870 1.00 78.06 111 VAL A C 1
ATOM 903 O O . VAL A 1 111 ? -13.148 0.280 -20.855 1.00 78.06 111 VAL A O 1
ATOM 906 N N . THR A 1 112 ? -11.838 1.731 -19.759 1.00 81.62 112 THR A N 1
ATOM 907 C CA . THR A 1 112 ? -12.371 1.422 -18.422 1.00 81.62 112 THR A CA 1
ATOM 908 C C . THR A 1 112 ? -12.756 2.684 -17.654 1.00 81.62 112 THR A C 1
ATOM 910 O O . THR A 1 112 ? -12.185 3.760 -17.860 1.00 81.62 112 THR A O 1
ATOM 913 N N . LYS A 1 113 ? -13.750 2.576 -16.763 1.00 89.81 113 LYS A N 1
ATOM 914 C CA . LYS A 1 113 ? -14.085 3.669 -15.844 1.00 89.81 113 LYS A CA 1
ATOM 915 C C . LYS A 1 113 ? -13.149 3.600 -14.647 1.00 89.81 113 LYS A C 1
ATOM 917 O O . LYS A 1 113 ? -12.900 2.527 -14.105 1.00 89.81 113 LYS A O 1
ATOM 922 N N . ILE A 1 114 ? -12.713 4.760 -14.164 1.00 89.81 114 ILE A N 1
ATOM 923 C CA . ILE A 1 114 ? -11.809 4.829 -13.010 1.00 89.81 114 ILE A CA 1
ATOM 924 C C . ILE A 1 114 ? -12.401 4.180 -11.748 1.00 89.81 114 ILE A C 1
ATOM 926 O O . ILE A 1 114 ? -11.666 3.569 -10.980 1.00 89.81 114 ILE A O 1
ATOM 930 N N . LYS A 1 115 ? -13.730 4.245 -11.562 1.00 91.81 115 LYS A N 1
ATOM 931 C CA . LYS A 1 115 ? -14.420 3.561 -10.457 1.00 91.81 115 LYS A CA 1
ATOM 932 C C . LYS A 1 115 ? -14.301 2.035 -10.548 1.00 91.81 115 LYS A C 1
ATOM 934 O O . LYS A 1 115 ? -14.097 1.395 -9.524 1.00 91.81 115 LYS A O 1
ATOM 939 N N . ASP A 1 116 ? -14.370 1.470 -11.753 1.00 92.75 116 ASP A N 1
ATOM 940 C CA . ASP A 1 116 ? -14.247 0.024 -11.962 1.00 92.75 116 ASP A CA 1
ATOM 941 C C . ASP A 1 116 ? -12.812 -0.438 -11.672 1.00 92.75 116 ASP A C 1
ATOM 943 O O . ASP A 1 116 ? -12.617 -1.447 -10.995 1.00 92.75 116 ASP A O 1
ATOM 947 N N . LEU A 1 117 ? -11.807 0.348 -12.089 1.00 91.50 117 LEU A N 1
ATOM 948 C CA . LEU A 1 117 ? -10.419 0.078 -11.710 1.00 91.50 117 LEU A CA 1
ATOM 949 C C . LEU A 1 117 ? -10.214 0.209 -10.196 1.00 91.50 117 LEU A C 1
ATOM 951 O O . LEU A 1 117 ? -9.556 -0.633 -9.597 1.00 91.50 117 LEU A O 1
ATOM 955 N N . ALA A 1 118 ? -10.779 1.237 -9.562 1.00 94.12 118 ALA A N 1
ATOM 956 C CA . ALA A 1 118 ? -10.673 1.413 -8.116 1.00 94.12 118 ALA A CA 1
ATOM 957 C C . ALA A 1 118 ? -11.282 0.234 -7.351 1.00 94.12 118 ALA A C 1
ATOM 959 O O . ALA A 1 118 ? -10.694 -0.214 -6.367 1.00 94.12 118 ALA A O 1
ATOM 960 N N . LYS A 1 119 ? -12.408 -0.311 -7.830 1.00 95.88 119 LYS A N 1
ATOM 961 C CA . LYS A 1 119 ? -13.008 -1.531 -7.283 1.00 95.88 119 LYS A CA 1
ATOM 962 C C . LYS A 1 119 ? -12.099 -2.747 -7.472 1.00 95.88 119 LYS A C 1
ATOM 964 O O . LYS A 1 119 ? -11.919 -3.506 -6.526 1.00 95.88 119 LYS A O 1
ATOM 969 N N . PHE A 1 120 ? -11.469 -2.902 -8.637 1.00 95.31 120 PHE A N 1
ATOM 970 C CA . PHE A 1 120 ? -10.473 -3.955 -8.856 1.00 95.31 120 PHE A CA 1
ATOM 971 C C . PHE A 1 120 ? -9.255 -3.817 -7.928 1.00 95.31 120 PHE A C 1
ATOM 973 O O . PHE A 1 120 ? -8.810 -4.799 -7.337 1.00 95.31 120 PHE A O 1
ATOM 980 N N . CYS A 1 121 ? -8.735 -2.602 -7.743 1.00 95.19 121 CYS A N 1
ATOM 981 C CA . CYS A 1 121 ? -7.661 -2.340 -6.789 1.00 95.19 121 CYS A CA 1
ATOM 982 C C . CYS A 1 121 ? -8.088 -2.687 -5.357 1.00 95.19 121 CY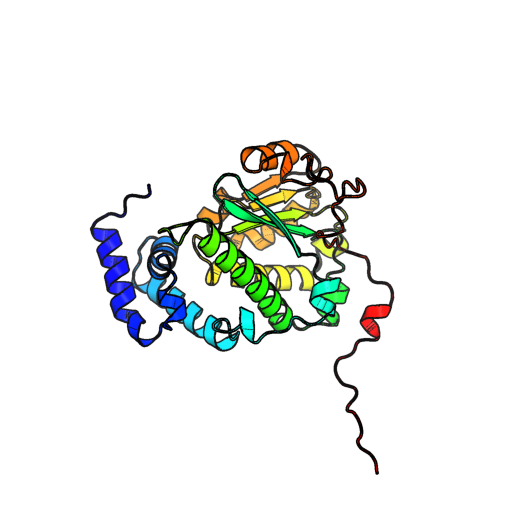S A C 1
ATOM 984 O O . CYS A 1 121 ? -7.334 -3.352 -4.656 1.00 95.19 121 CYS A O 1
ATOM 986 N N . ALA A 1 122 ? -9.297 -2.299 -4.940 1.00 97.00 122 ALA A N 1
ATOM 987 C CA . ALA A 1 122 ? -9.833 -2.644 -3.626 1.00 97.00 122 ALA A CA 1
ATOM 988 C C . ALA A 1 122 ? -9.992 -4.162 -3.443 1.00 97.00 122 ALA A C 1
ATOM 990 O O . ALA A 1 122 ? -9.637 -4.680 -2.392 1.00 97.00 122 ALA A O 1
ATOM 991 N N . PHE A 1 123 ? -10.434 -4.884 -4.477 1.00 97.44 123 PHE A N 1
ATOM 992 C CA . PHE A 1 123 ? -10.469 -6.348 -4.471 1.00 97.44 123 PHE A CA 1
ATOM 993 C C . PHE A 1 123 ? -9.082 -6.941 -4.181 1.00 97.44 123 PHE A C 1
ATOM 995 O O . PHE A 1 123 ? -8.945 -7.726 -3.248 1.00 97.44 123 PHE A O 1
ATOM 1002 N N . ARG A 1 124 ? -8.033 -6.491 -4.889 1.00 96.62 124 ARG A N 1
ATOM 1003 C CA . ARG A 1 124 ? -6.649 -6.949 -4.646 1.00 96.62 124 ARG A CA 1
ATOM 1004 C C . ARG A 1 124 ? -6.161 -6.664 -3.226 1.00 96.62 124 ARG A C 1
ATOM 1006 O O . ARG A 1 124 ? -5.403 -7.450 -2.671 1.00 96.62 124 ARG A O 1
ATOM 1013 N N . MET A 1 125 ? -6.581 -5.547 -2.637 1.00 96.12 125 MET A N 1
ATOM 1014 C CA . MET A 1 125 ? -6.226 -5.228 -1.255 1.00 96.12 125 MET A CA 1
ATOM 1015 C C . MET A 1 125 ? -6.904 -6.127 -0.240 1.00 96.12 125 MET A C 1
ATOM 1017 O O . MET A 1 125 ? -6.269 -6.513 0.736 1.00 96.12 125 MET A O 1
ATOM 1021 N N . GLU A 1 126 ? -8.190 -6.408 -0.428 1.00 97.19 126 GLU A N 1
ATOM 1022 C CA . GLU A 1 126 ? -8.923 -7.288 0.476 1.00 97.19 126 GLU A CA 1
ATOM 1023 C C . GLU A 1 126 ? -8.393 -8.728 0.350 1.00 97.19 126 GLU A C 1
ATOM 1025 O O . GLU A 1 126 ? -8.274 -9.403 1.369 1.00 97.19 126 GLU A O 1
ATOM 1030 N N . GLU A 1 127 ? -7.947 -9.164 -0.843 1.00 96.88 127 GLU A N 1
ATOM 1031 C CA . GLU A 1 127 ? -7.211 -10.432 -1.019 1.00 96.88 127 GLU A CA 1
ATOM 1032 C C . GLU A 1 127 ? -5.932 -10.454 -0.163 1.00 96.88 127 GLU A C 1
ATOM 1034 O O . GLU A 1 127 ? -5.711 -11.389 0.609 1.00 96.88 127 GLU A O 1
ATOM 1039 N N . ASP A 1 128 ? -5.106 -9.407 -0.266 1.00 97.19 128 ASP A N 1
ATOM 1040 C CA . ASP A 1 128 ? -3.859 -9.288 0.498 1.00 97.19 128 ASP A CA 1
ATOM 1041 C C . ASP A 1 128 ? -4.132 -9.234 2.012 1.00 97.19 128 ASP A C 1
ATOM 1043 O O . ASP A 1 128 ? -3.455 -9.896 2.801 1.00 97.19 128 ASP A O 1
ATOM 1047 N N . LYS A 1 129 ? -5.149 -8.477 2.436 1.00 96.12 129 LYS A N 1
ATOM 1048 C CA . LYS A 1 129 ? -5.548 -8.346 3.842 1.00 96.12 129 LYS A CA 1
ATOM 1049 C C . LYS A 1 129 ? -6.004 -9.681 4.423 1.00 96.12 129 LYS A C 1
ATOM 1051 O O . LYS A 1 129 ? -5.523 -10.068 5.487 1.00 96.12 129 LYS A O 1
ATOM 1056 N N . GLU A 1 130 ? -6.895 -10.383 3.730 1.00 95.44 130 GLU A N 1
ATOM 1057 C CA . GLU A 1 130 ? -7.402 -11.694 4.142 1.00 95.44 130 GLU A CA 1
ATOM 1058 C C . GLU A 1 130 ? -6.260 -12.720 4.231 1.00 95.44 130 GLU A C 1
ATOM 1060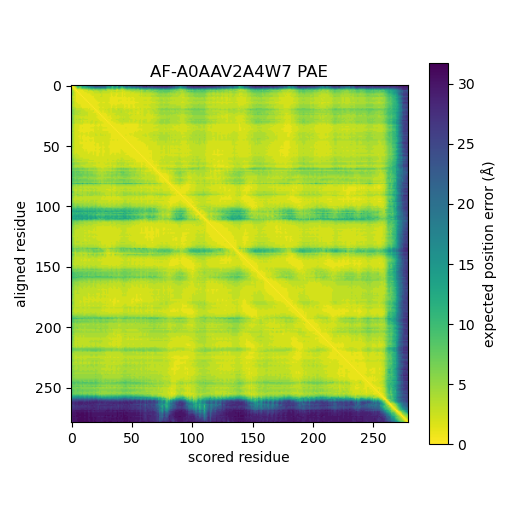 O O . GLU A 1 130 ? -6.190 -13.489 5.191 1.00 95.44 130 GLU A O 1
ATOM 1065 N N . MET A 1 131 ? -5.328 -12.703 3.272 1.00 95.94 131 MET A N 1
ATOM 1066 C CA . MET A 1 131 ? -4.154 -13.581 3.273 1.00 95.94 131 MET A CA 1
ATOM 1067 C C . MET A 1 131 ? -3.249 -13.335 4.487 1.00 95.94 131 MET A C 1
ATOM 1069 O O . MET A 1 131 ? -2.890 -14.284 5.187 1.00 95.94 131 MET A O 1
ATOM 1073 N N . VAL A 1 132 ? -2.893 -12.074 4.754 1.00 95.94 132 VAL A N 1
ATOM 1074 C CA . VAL A 1 132 ? -2.013 -11.710 5.878 1.00 95.94 132 VAL A CA 1
ATOM 1075 C C . VAL A 1 132 ? -2.659 -12.075 7.213 1.00 95.94 132 VAL A C 1
ATOM 1077 O O . VAL A 1 132 ? -2.002 -12.671 8.065 1.00 95.94 132 VAL A O 1
ATOM 1080 N N . ILE A 1 133 ? -3.952 -11.781 7.382 1.00 93.25 133 ILE A N 1
ATOM 1081 C CA . ILE A 1 133 ? -4.691 -12.104 8.611 1.00 93.25 133 ILE A CA 1
ATOM 1082 C C . ILE A 1 133 ? -4.773 -13.621 8.827 1.00 93.25 133 ILE A C 1
ATOM 1084 O O . ILE A 1 133 ? -4.590 -14.085 9.951 1.00 93.25 133 ILE A O 1
ATOM 1088 N N . LYS A 1 134 ? -5.009 -14.410 7.771 1.00 92.31 134 LYS A N 1
ATOM 1089 C CA . LYS A 1 134 ? -5.057 -15.879 7.871 1.00 92.31 134 LYS A CA 1
ATOM 1090 C C . LYS A 1 134 ? -3.720 -16.498 8.259 1.00 92.31 134 LYS A C 1
ATOM 1092 O O . LYS A 1 134 ? -3.712 -17.484 8.991 1.00 92.31 134 LYS A O 1
ATOM 1097 N N . ARG A 1 135 ? -2.609 -15.962 7.750 1.00 91.75 135 ARG A N 1
ATOM 1098 C CA . ARG A 1 135 ? -1.271 -16.504 8.018 1.00 91.75 135 ARG A CA 1
ATOM 1099 C C . ARG A 1 135 ? -0.764 -16.129 9.407 1.00 91.75 135 ARG A C 1
ATOM 1101 O O . ARG A 1 135 ? -0.307 -17.002 10.137 1.00 91.75 135 ARG A O 1
ATOM 1108 N N . ASP A 1 136 ? -0.821 -14.844 9.739 1.00 87.94 136 ASP A N 1
ATOM 1109 C CA . ASP A 1 136 ? -0.108 -14.293 10.897 1.00 87.94 136 ASP A CA 1
ATOM 1110 C C . ASP A 1 136 ? -1.035 -13.959 12.070 1.00 87.94 136 ASP A C 1
ATOM 1112 O O . ASP A 1 136 ? -0.573 -13.525 13.122 1.00 87.94 136 ASP A O 1
ATOM 1116 N N . GLY A 1 137 ? -2.344 -14.135 11.892 1.00 87.31 137 GLY A N 1
ATOM 1117 C CA . GLY A 1 137 ? -3.350 -13.715 12.852 1.00 87.31 137 GLY A CA 1
ATOM 1118 C C . GLY A 1 137 ? -3.720 -12.239 12.723 1.00 87.31 137 GLY A C 1
ATOM 1119 O O . GLY A 1 137 ? -3.108 -11.443 12.002 1.00 87.31 137 GLY A O 1
ATOM 1120 N N . ASN A 1 138 ? -4.777 -11.868 13.440 1.00 85.62 138 ASN A N 1
ATOM 1121 C CA . ASN A 1 138 ? -5.302 -10.514 13.434 1.00 85.62 138 ASN A CA 1
ATOM 1122 C C . ASN A 1 138 ? -4.791 -9.726 14.638 1.00 85.62 138 ASN A C 1
ATOM 1124 O O . ASN A 1 138 ? -5.455 -9.635 15.668 1.00 85.62 138 ASN A O 1
ATOM 1128 N N . GLU A 1 139 ? -3.578 -9.198 14.522 1.00 89.62 139 GLU A N 1
ATOM 1129 C CA . GLU A 1 139 ? -2.947 -8.423 15.588 1.00 89.62 139 GLU A CA 1
ATOM 1130 C C . GLU A 1 139 ? -3.205 -6.919 15.446 1.00 89.62 139 GLU A C 1
ATOM 1132 O O . GLU A 1 139 ? -3.262 -6.355 14.347 1.00 89.62 139 GLU A O 1
ATOM 1137 N N . LEU A 1 140 ? -3.298 -6.240 16.588 1.00 89.88 140 LEU A N 1
ATOM 1138 C CA . LEU A 1 140 ? -3.507 -4.800 16.649 1.00 89.88 140 LEU A CA 1
ATOM 1139 C C . LEU A 1 140 ? -2.359 -4.029 15.978 1.00 89.88 140 LEU A C 1
ATOM 1141 O O . LEU A 1 140 ? -1.189 -4.157 16.337 1.00 89.88 140 LEU A O 1
ATOM 1145 N N . GLY A 1 141 ? -2.698 -3.180 15.011 1.00 87.94 141 GLY A N 1
ATOM 1146 C CA . GLY A 1 141 ? -1.738 -2.356 14.282 1.00 87.94 141 GLY A CA 1
ATOM 1147 C C . GLY A 1 141 ? -0.899 -3.114 13.250 1.00 87.94 141 GLY A C 1
ATOM 1148 O O . GLY A 1 141 ? 0.048 -2.519 12.717 1.00 87.94 141 GLY A O 1
ATOM 1149 N N . LYS A 1 142 ? -1.245 -4.374 12.936 1.00 91.81 142 LYS A N 1
ATOM 1150 C CA . LYS A 1 142 ? -0.580 -5.179 11.901 1.00 91.81 142 LYS A CA 1
ATOM 1151 C C . LYS A 1 142 ? -0.492 -4.390 10.595 1.00 91.81 142 LYS A C 1
ATOM 1153 O O . LYS A 1 142 ? -1.486 -3.824 10.121 1.00 91.81 142 LYS A O 1
ATOM 1158 N N . LYS A 1 143 ? 0.716 -4.330 10.029 1.00 95.38 143 LYS A N 1
ATOM 1159 C CA . LYS A 1 143 ? 0.946 -3.776 8.692 1.00 95.38 143 LYS A CA 1
ATOM 1160 C C . LYS A 1 143 ? 0.645 -4.864 7.664 1.00 95.38 143 LYS A C 1
ATOM 1162 O O . LYS A 1 143 ? 1.009 -6.016 7.861 1.00 95.38 143 LYS A O 1
ATOM 1167 N N . ILE A 1 144 ? -0.067 -4.477 6.615 1.00 96.75 144 ILE A N 1
ATOM 1168 C CA . ILE A 1 144 ? -0.627 -5.375 5.606 1.00 96.75 144 ILE A CA 1
ATOM 1169 C C . ILE A 1 144 ? 0.073 -5.178 4.266 1.00 96.75 144 ILE A C 1
ATOM 1171 O O . ILE A 1 144 ? 0.386 -6.156 3.608 1.00 96.75 144 ILE A O 1
ATOM 1175 N N . PHE A 1 145 ? 0.353 -3.935 3.862 1.00 97.94 145 PHE A N 1
ATOM 1176 C CA . PHE A 1 145 ? 0.752 -3.636 2.483 1.00 97.94 145 PHE A CA 1
ATOM 1177 C C . PHE A 1 145 ? 2.218 -3.215 2.361 1.00 97.94 145 PHE A C 1
ATOM 1179 O O . PHE A 1 145 ? 2.689 -2.343 3.102 1.00 97.94 145 PHE A O 1
ATOM 1186 N N . TYR A 1 146 ? 2.896 -3.779 1.365 1.00 98.38 146 TYR A N 1
ATOM 1187 C CA . TYR A 1 146 ? 4.233 -3.412 0.902 1.00 98.38 146 TYR A CA 1
ATOM 1188 C C . TYR A 1 146 ? 4.225 -3.288 -0.636 1.00 98.38 146 TYR A C 1
ATOM 1190 O O . TYR A 1 146 ? 4.606 -4.217 -1.351 1.00 98.38 146 TYR A O 1
ATOM 1198 N N . PRO A 1 147 ? 3.731 -2.170 -1.198 1.00 98.12 147 PRO A N 1
ATOM 1199 C CA . PRO A 1 147 ? 3.756 -1.970 -2.640 1.00 98.12 147 PRO A CA 1
ATOM 1200 C C . PRO A 1 147 ? 5.159 -1.601 -3.146 1.00 98.12 147 PRO A C 1
ATOM 1202 O O . PRO A 1 147 ? 5.831 -0.720 -2.597 1.00 98.12 147 PRO A O 1
ATOM 1205 N N . ILE A 1 148 ? 5.549 -2.233 -4.250 1.00 98.50 148 ILE A N 1
ATOM 1206 C CA . ILE A 1 148 ? 6.691 -1.863 -5.083 1.00 98.50 148 ILE A CA 1
ATOM 1207 C C . ILE A 1 148 ? 6.134 -1.250 -6.370 1.00 98.50 148 ILE A C 1
ATOM 1209 O O . ILE A 1 148 ? 5.319 -1.875 -7.046 1.00 98.50 148 ILE A O 1
ATOM 1213 N N . TYR A 1 149 ? 6.556 -0.040 -6.720 1.00 97.38 149 TYR A N 1
ATOM 1214 C CA . TYR A 1 149 ? 6.168 0.627 -7.962 1.00 97.38 149 TYR A CA 1
ATOM 1215 C C . TYR A 1 149 ? 7.365 0.680 -8.909 1.00 97.38 149 TYR A C 1
ATOM 1217 O O . TYR A 1 149 ? 8.330 1.399 -8.646 1.00 97.38 149 TYR A O 1
ATOM 1225 N N . ASP A 1 150 ? 7.298 -0.068 -10.005 1.00 97.06 150 ASP A N 1
ATOM 1226 C CA . ASP A 1 150 ? 8.328 -0.089 -11.042 1.00 97.06 150 ASP A CA 1
ATOM 1227 C C . ASP A 1 150 ? 8.009 0.932 -12.135 1.00 97.06 150 ASP A C 1
ATOM 1229 O O . ASP A 1 150 ? 6.974 0.857 -12.798 1.00 97.06 150 ASP A O 1
ATOM 1233 N N . PHE A 1 151 ? 8.891 1.915 -12.304 1.00 95.62 151 PHE A N 1
ATOM 1234 C CA . PHE A 1 151 ? 8.772 2.958 -13.324 1.00 95.62 151 PHE A CA 1
ATOM 1235 C C . PHE A 1 151 ? 9.662 2.706 -14.545 1.00 95.62 151 PHE A C 1
ATOM 1237 O O . PHE A 1 151 ? 9.759 3.573 -15.419 1.00 95.62 151 PHE A O 1
ATOM 1244 N N . GLU A 1 152 ? 10.273 1.527 -14.659 1.00 94.19 152 GLU A N 1
ATOM 1245 C CA . GLU A 1 152 ? 11.059 1.171 -15.833 1.00 94.19 152 GLU A CA 1
ATOM 1246 C C . GLU A 1 152 ? 10.203 1.228 -17.106 1.00 94.19 152 GLU A C 1
ATOM 1248 O O . GLU A 1 152 ? 9.093 0.705 -17.167 1.00 94.19 152 GLU A O 1
ATOM 1253 N N . GLY A 1 153 ? 10.706 1.891 -18.148 1.00 91.00 153 GLY A N 1
ATOM 1254 C CA . GLY A 1 153 ? 9.962 2.082 -19.396 1.00 91.00 153 GLY A CA 1
ATOM 1255 C C . GLY A 1 153 ? 8.897 3.183 -19.348 1.00 91.00 153 GLY A C 1
ATOM 1256 O O . GLY A 1 153 ? 8.270 3.447 -20.377 1.00 91.00 153 GLY A O 1
ATOM 1257 N N . MET A 1 154 ? 8.727 3.881 -18.215 1.00 90.44 154 MET A N 1
ATOM 1258 C CA . MET A 1 154 ? 7.923 5.104 -18.176 1.00 90.44 154 MET A CA 1
ATOM 1259 C C . MET A 1 154 ? 8.446 6.074 -19.238 1.00 90.44 154 MET A C 1
ATOM 1261 O O . MET A 1 154 ? 9.650 6.220 -19.423 1.00 90.44 154 MET A O 1
ATOM 1265 N N . THR A 1 155 ? 7.540 6.752 -19.938 1.00 88.69 155 THR A N 1
ATOM 1266 C CA . THR A 1 155 ? 7.896 7.791 -20.911 1.00 88.69 155 THR A CA 1
ATOM 1267 C C . THR A 1 155 ? 7.584 9.167 -20.342 1.00 88.69 155 THR A C 1
ATOM 1269 O O . THR A 1 155 ? 6.636 9.328 -19.568 1.00 88.69 155 THR A O 1
ATOM 1272 N N . TYR A 1 156 ? 8.314 10.196 -20.782 1.00 87.69 156 TYR A N 1
ATOM 1273 C CA . TYR A 1 156 ? 8.014 11.581 -20.406 1.00 87.69 156 TYR A CA 1
ATOM 1274 C C . TYR A 1 156 ? 6.554 11.952 -20.718 1.00 87.69 156 TYR A C 1
ATOM 1276 O O . TYR A 1 156 ? 5.857 12.509 -19.875 1.00 87.69 156 TYR A O 1
ATOM 1284 N N . ALA A 1 157 ? 6.057 11.554 -21.896 1.00 86.06 157 ALA A N 1
ATOM 1285 C CA . ALA A 1 157 ? 4.686 11.817 -22.331 1.00 86.06 157 ALA A CA 1
ATOM 1286 C C . ALA A 1 157 ? 3.614 11.169 -21.436 1.00 86.06 157 ALA A C 1
ATOM 1288 O O . ALA A 1 157 ? 2.504 11.697 -21.351 1.00 86.06 157 ALA A O 1
ATOM 1289 N N . ASN A 1 158 ? 3.909 10.033 -20.796 1.00 80.81 158 ASN A N 1
ATOM 1290 C CA . ASN A 1 158 ? 3.014 9.417 -19.815 1.00 80.81 158 ASN A CA 1
ATOM 1291 C C . ASN A 1 158 ? 3.138 10.094 -18.446 1.00 80.81 158 ASN A C 1
ATOM 1293 O O . ASN A 1 158 ? 2.112 10.352 -17.819 1.00 80.81 158 ASN A O 1
ATOM 1297 N N . ALA A 1 159 ? 4.356 10.447 -18.023 1.00 82.88 159 ALA A N 1
ATOM 1298 C CA . ALA A 1 159 ? 4.611 11.102 -16.740 1.00 82.88 159 ALA A CA 1
ATOM 1299 C C . ALA A 1 159 ? 3.936 12.480 -16.616 1.00 82.88 159 ALA A C 1
ATOM 1301 O O . ALA A 1 159 ? 3.437 12.821 -15.546 1.00 82.88 159 ALA A O 1
ATOM 1302 N N . VAL A 1 160 ? 3.872 13.254 -17.707 1.00 85.12 160 VAL A N 1
ATOM 1303 C CA . VAL A 1 160 ? 3.208 14.576 -17.732 1.00 85.12 160 VAL A CA 1
ATOM 1304 C C . VAL A 1 160 ? 1.743 14.519 -18.182 1.00 85.12 160 VAL A C 1
ATOM 1306 O O . VAL A 1 160 ? 1.090 15.553 -18.324 1.00 85.12 160 VAL A O 1
ATOM 1309 N N . ASN A 1 161 ? 1.195 13.326 -18.438 1.00 87.19 161 ASN A N 1
ATOM 1310 C CA . ASN A 1 161 ? -0.190 13.201 -18.871 1.00 87.19 161 ASN A CA 1
ATOM 1311 C C . ASN A 1 161 ? -1.156 13.504 -17.717 1.00 87.19 161 ASN A C 1
ATOM 1313 O O . ASN A 1 161 ? -1.240 12.753 -16.746 1.00 87.19 161 ASN A O 1
ATOM 1317 N N . MET A 1 162 ? -1.949 14.566 -17.867 1.00 87.75 162 MET A N 1
ATOM 1318 C CA . MET A 1 162 ? -2.853 15.031 -16.812 1.00 87.75 162 MET A CA 1
ATOM 1319 C C . MET A 1 162 ? -3.917 13.996 -16.418 1.00 87.75 162 MET A C 1
ATOM 1321 O O . MET A 1 162 ? -4.199 13.839 -15.235 1.00 87.75 162 MET A O 1
ATOM 1325 N N . LYS A 1 163 ? -4.480 13.249 -17.380 1.00 87.94 163 LYS A N 1
ATOM 1326 C CA . LYS A 1 163 ? -5.486 12.210 -17.095 1.00 87.94 163 LYS A CA 1
ATOM 1327 C C . LYS A 1 163 ? -4.872 11.061 -16.289 1.00 87.94 163 LYS A C 1
ATOM 1329 O O . LYS A 1 163 ? -5.474 10.606 -15.321 1.00 87.94 163 LYS A O 1
ATOM 1334 N N . THR A 1 164 ? -3.659 10.632 -16.643 1.00 87.06 164 THR A N 1
ATOM 1335 C CA . THR A 1 164 ? -2.907 9.629 -15.875 1.00 87.06 164 THR A CA 1
ATOM 1336 C C . THR A 1 164 ? -2.609 10.115 -14.462 1.00 87.06 164 THR A C 1
ATOM 1338 O O . THR A 1 164 ? -2.861 9.375 -13.515 1.00 87.06 164 THR A O 1
ATOM 1341 N N . LEU A 1 165 ? -2.144 11.357 -14.305 1.00 88.06 165 LEU A N 1
ATOM 1342 C CA . LEU A 1 165 ? -1.889 11.947 -12.991 1.00 88.06 165 LEU A CA 1
ATOM 1343 C C . LEU A 1 165 ? -3.168 12.006 -12.140 1.00 88.06 165 LEU A C 1
ATOM 1345 O O . LEU A 1 165 ? -3.165 11.541 -11.007 1.00 88.06 165 LEU A O 1
ATOM 1349 N N . GLN A 1 166 ? -4.279 12.502 -12.688 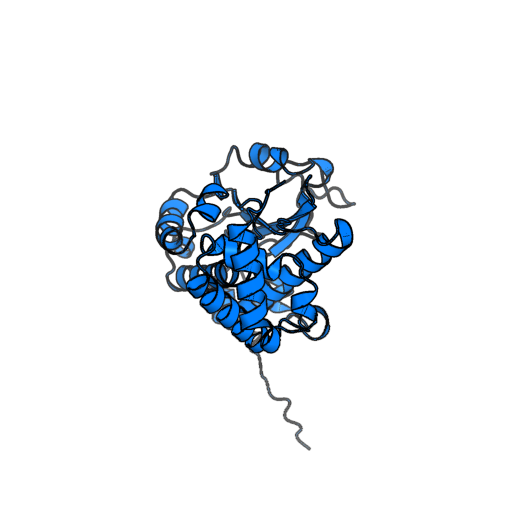1.00 91.06 166 GLN A N 1
ATOM 1350 C CA . GLN A 1 166 ? -5.565 12.578 -11.983 1.00 91.06 166 GLN A CA 1
ATOM 1351 C C . GLN A 1 166 ? -6.084 11.200 -11.554 1.00 91.06 166 GLN A C 1
ATOM 1353 O O . GLN A 1 166 ? -6.540 11.037 -10.423 1.00 91.06 166 GLN A O 1
ATOM 1358 N N . ASN A 1 167 ? -5.980 10.198 -12.428 1.00 90.62 167 ASN A N 1
ATOM 1359 C CA . ASN A 1 167 ? -6.385 8.833 -12.106 1.00 90.62 167 ASN A CA 1
ATOM 1360 C C . ASN A 1 167 ? -5.477 8.208 -11.038 1.00 90.62 167 ASN A C 1
ATOM 1362 O O . ASN A 1 167 ? -5.979 7.572 -10.113 1.00 90.62 167 ASN A O 1
ATOM 1366 N N . ALA A 1 168 ? -4.162 8.436 -11.106 1.00 90.00 168 ALA A N 1
ATOM 1367 C CA . ALA A 1 168 ? -3.226 7.988 -10.077 1.00 90.00 168 ALA A CA 1
AT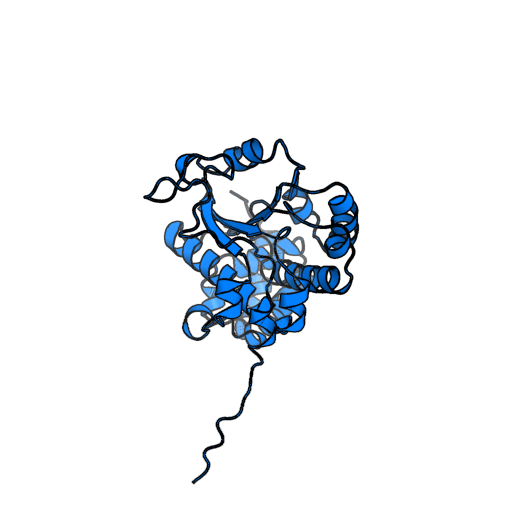OM 1368 C C . ALA A 1 168 ? -3.513 8.648 -8.715 1.00 90.00 168 ALA A C 1
ATOM 1370 O O . ALA A 1 168 ? -3.540 7.954 -7.700 1.00 90.00 168 ALA A O 1
ATOM 1371 N N . ILE A 1 169 ? -3.803 9.956 -8.694 1.00 92.38 169 ILE A N 1
ATOM 1372 C CA . ILE A 1 169 ? -4.237 10.697 -7.496 1.00 92.38 169 ILE A CA 1
ATOM 1373 C C . ILE A 1 169 ? -5.512 10.081 -6.920 1.00 92.38 169 ILE A C 1
ATOM 1375 O O . ILE A 1 169 ? -5.579 9.832 -5.719 1.00 92.38 169 ILE A O 1
ATOM 1379 N N . TYR A 1 170 ? -6.515 9.818 -7.759 1.00 93.88 170 TYR A N 1
ATOM 1380 C CA . TYR A 1 170 ? -7.788 9.244 -7.324 1.00 93.88 170 TYR A CA 1
ATOM 1381 C C . TYR A 1 170 ? -7.600 7.876 -6.663 1.00 93.88 170 TYR A C 1
ATOM 1383 O O . TYR A 1 170 ? -8.096 7.637 -5.561 1.00 93.88 170 TYR A O 1
ATOM 1391 N N . ILE A 1 171 ? -6.842 6.997 -7.320 1.00 92.75 171 ILE A N 1
ATOM 1392 C CA . ILE A 1 171 ? -6.558 5.653 -6.827 1.00 92.75 171 ILE A CA 1
ATOM 1393 C C . ILE A 1 171 ? -5.753 5.725 -5.524 1.00 92.75 171 ILE A C 1
ATOM 1395 O O . ILE A 1 171 ? -6.161 5.132 -4.529 1.00 92.75 171 ILE A O 1
ATOM 1399 N N . MET A 1 172 ? -4.675 6.515 -5.476 1.00 93.19 172 MET A N 1
ATOM 1400 C CA . MET A 1 172 ? -3.869 6.688 -4.262 1.00 93.19 172 MET A CA 1
ATOM 1401 C C . MET A 1 172 ? -4.686 7.255 -3.100 1.00 93.19 172 MET A C 1
ATOM 1403 O O . MET A 1 172 ? -4.558 6.784 -1.974 1.00 93.19 172 MET A O 1
ATOM 1407 N N . LYS A 1 173 ? -5.556 8.233 -3.357 1.00 94.06 173 LYS A N 1
ATOM 1408 C CA . LYS A 1 173 ? -6.428 8.795 -2.327 1.00 94.06 173 LYS A CA 1
ATOM 1409 C C . LYS A 1 173 ? -7.400 7.752 -1.778 1.00 94.06 173 LYS A C 1
ATOM 1411 O O . LYS A 1 173 ? -7.549 7.662 -0.567 1.00 94.06 173 LYS A O 1
ATOM 1416 N N . MET A 1 174 ? -7.987 6.921 -2.643 1.00 95.62 174 MET A N 1
ATOM 1417 C CA . MET A 1 174 ? -8.820 5.794 -2.210 1.00 95.62 174 MET A CA 1
ATOM 1418 C C . MET A 1 174 ? -8.053 4.871 -1.253 1.00 95.62 174 MET A C 1
ATOM 1420 O O . MET A 1 174 ? -8.582 4.539 -0.194 1.00 95.62 174 MET A O 1
ATOM 1424 N N . PHE A 1 175 ? -6.802 4.525 -1.575 1.00 94.38 175 PHE A N 1
ATOM 1425 C CA . PHE A 1 175 ? -5.946 3.714 -0.703 1.00 94.38 175 PHE A CA 1
ATOM 1426 C C . PHE A 1 175 ? -5.696 4.385 0.659 1.00 94.38 175 PHE A C 1
ATOM 1428 O O . PHE A 1 175 ? -5.882 3.762 1.704 1.00 94.38 175 PHE A O 1
ATOM 1435 N N . LEU A 1 176 ? -5.286 5.655 0.655 1.00 93.88 176 LEU A N 1
ATOM 1436 C CA . LEU A 1 176 ? -4.923 6.402 1.864 1.00 93.88 176 LEU A CA 1
ATOM 1437 C C . LEU A 1 176 ? -6.119 6.657 2.790 1.00 93.88 176 LEU A C 1
ATOM 1439 O O . LEU A 1 176 ? -5.971 6.581 4.010 1.00 93.88 176 LEU A O 1
ATOM 1443 N N . ASP A 1 177 ? -7.291 6.935 2.216 1.00 95.38 177 ASP A N 1
ATOM 1444 C CA . ASP A 1 177 ? -8.504 7.253 2.971 1.00 95.38 177 ASP A CA 1
ATOM 1445 C C . ASP A 1 177 ? -9.169 6.001 3.572 1.00 95.38 177 ASP A C 1
ATOM 1447 O O . ASP A 1 177 ? -9.830 6.103 4.604 1.00 95.38 177 ASP A O 1
ATOM 1451 N N . ASN A 1 178 ? -8.998 4.823 2.957 1.00 97.12 178 ASN A N 1
ATOM 1452 C CA . ASN A 1 178 ? -9.724 3.604 3.346 1.00 97.12 178 ASN A CA 1
ATOM 1453 C C . ASN A 1 178 ? -8.869 2.528 4.013 1.00 97.12 178 ASN A C 1
ATOM 1455 O O . ASN A 1 178 ? -9.417 1.639 4.659 1.00 97.12 178 ASN A O 1
ATOM 1459 N N . TYR A 1 179 ? -7.545 2.609 3.892 1.00 96.25 179 TYR A N 1
ATOM 1460 C CA . TYR A 1 179 ? -6.624 1.663 4.521 1.00 96.25 179 TYR A CA 1
ATOM 1461 C C . TYR A 1 179 ? -5.554 2.388 5.348 1.00 96.25 179 TYR A C 1
ATOM 1463 O O . TYR A 1 179 ? -4.349 2.149 5.169 1.00 96.25 179 TYR A O 1
ATOM 1471 N N . PRO A 1 180 ? -5.970 3.287 6.266 1.00 95.75 180 PRO A N 1
ATOM 1472 C CA . PRO A 1 180 ? -5.041 4.020 7.107 1.00 95.75 180 PRO A CA 1
ATOM 1473 C C . PRO A 1 180 ? -4.162 3.068 7.911 1.00 95.75 180 PRO A C 1
ATOM 1475 O O . PRO A 1 180 ? -4.545 1.941 8.230 1.00 95.75 180 PRO A O 1
ATOM 1478 N N . GLU A 1 181 ? -2.952 3.522 8.230 1.00 94.88 181 GLU A N 1
ATOM 1479 C CA . GLU A 1 181 ? -2.020 2.805 9.102 1.00 94.88 181 GLU A CA 1
ATOM 1480 C C . GLU A 1 181 ? -1.702 1.350 8.697 1.00 94.88 181 GLU A C 1
ATOM 1482 O O . GLU A 1 181 ? -1.098 0.614 9.476 1.00 94.88 181 GLU A O 1
ATOM 1487 N N . SER A 1 182 ? -2.007 0.939 7.465 1.00 95.56 182 SER A N 1
ATOM 1488 C CA . SER A 1 182 ? -1.843 -0.449 7.007 1.00 95.56 182 SER A CA 1
ATOM 1489 C C . SER A 1 182 ? -0.580 -0.668 6.170 1.00 95.56 182 SER A C 1
ATOM 1491 O O . SER A 1 182 ? -0.197 -1.801 5.906 1.00 95.56 182 SER A O 1
ATOM 1493 N N . ILE A 1 183 ? 0.108 0.404 5.773 1.00 96.75 183 ILE A N 1
ATOM 1494 C CA . ILE A 1 183 ? 1.325 0.341 4.951 1.00 96.75 183 ILE A CA 1
ATOM 1495 C C . ILE A 1 183 ? 2.553 0.107 5.838 1.00 96.75 183 ILE A C 1
ATOM 1497 O O . ILE A 1 183 ? 2.770 0.852 6.807 1.00 96.75 183 ILE A O 1
ATOM 1501 N N . LYS A 1 184 ? 3.364 -0.894 5.476 1.00 96.25 184 LYS A N 1
ATOM 1502 C CA . LYS A 1 184 ? 4.690 -1.177 6.047 1.00 96.25 184 LYS A CA 1
ATOM 1503 C C . LYS A 1 184 ? 5.751 -0.269 5.428 1.00 96.25 184 LYS A C 1
ATOM 1505 O O . LYS A 1 184 ? 6.376 0.507 6.147 1.00 96.25 184 LYS A O 1
ATOM 1510 N N . ARG A 1 185 ? 5.919 -0.352 4.107 1.00 96.94 185 ARG A N 1
ATOM 1511 C CA . ARG A 1 185 ? 6.882 0.413 3.304 1.00 96.94 185 ARG A CA 1
ATOM 1512 C C . ARG A 1 185 ? 6.328 0.625 1.899 1.00 96.94 185 ARG A C 1
ATOM 1514 O O . ARG A 1 185 ? 5.487 -0.151 1.461 1.00 96.94 185 ARG A O 1
ATOM 1521 N N . ILE A 1 186 ? 6.790 1.662 1.209 1.00 97.94 186 ILE A N 1
ATOM 1522 C CA . ILE A 1 186 ? 6.554 1.862 -0.224 1.00 97.94 186 ILE A CA 1
ATOM 1523 C C . ILE A 1 186 ? 7.912 1.993 -0.898 1.00 97.94 186 ILE A C 1
ATOM 1525 O O . ILE A 1 186 ? 8.699 2.852 -0.497 1.00 97.94 186 ILE A O 1
ATOM 1529 N N . VAL A 1 187 ? 8.177 1.191 -1.926 1.00 98.50 187 VAL A N 1
ATOM 1530 C CA . VAL A 1 187 ? 9.439 1.259 -2.675 1.00 98.50 187 VAL A CA 1
ATOM 1531 C C . VAL A 1 187 ? 9.145 1.603 -4.129 1.00 98.50 187 VAL A C 1
ATOM 1533 O O . VAL A 1 187 ? 8.403 0.902 -4.805 1.00 98.50 187 VAL A O 1
ATOM 1536 N N . VAL A 1 188 ? 9.705 2.705 -4.612 1.00 98.31 188 VAL A N 1
ATOM 1537 C CA . VAL A 1 188 ? 9.677 3.100 -6.021 1.00 98.31 188 VAL A CA 1
ATOM 1538 C C . VAL A 1 188 ? 11.026 2.740 -6.625 1.00 98.31 188 VAL A C 1
ATOM 1540 O O . VAL A 1 188 ? 12.057 3.190 -6.118 1.00 98.31 188 VAL A O 1
ATOM 1543 N N . ILE A 1 189 ? 11.012 1.948 -7.693 1.00 98.44 189 ILE A N 1
ATOM 1544 C CA . ILE A 1 189 ? 12.211 1.478 -8.393 1.00 98.44 189 ILE A CA 1
ATOM 1545 C C . ILE A 1 189 ? 12.225 1.999 -9.827 1.00 98.44 189 ILE A C 1
ATOM 1547 O O . I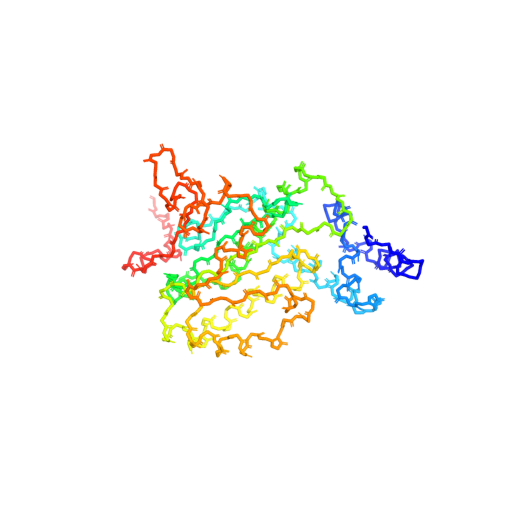LE A 1 189 ? 11.174 2.309 -10.396 1.00 98.44 189 ILE A O 1
ATOM 1551 N N . ASN A 1 190 ? 13.422 2.100 -10.406 1.00 97.50 190 ASN A N 1
ATOM 1552 C CA . ASN A 1 190 ? 13.630 2.564 -11.776 1.00 97.50 190 ASN A CA 1
ATOM 1553 C C . ASN A 1 190 ? 12.988 3.934 -12.050 1.00 97.50 190 ASN A C 1
ATOM 1555 O O . ASN A 1 190 ? 12.498 4.193 -13.150 1.00 97.50 190 ASN A O 1
ATOM 1559 N N . ALA A 1 191 ? 12.968 4.826 -11.052 1.00 96.88 191 ALA A N 1
ATOM 1560 C CA . ALA A 1 191 ? 12.370 6.145 -11.194 1.00 96.88 191 ALA A CA 1
ATOM 1561 C C . ALA A 1 191 ? 13.179 6.992 -12.197 1.00 96.88 191 ALA A C 1
ATOM 1563 O O . ALA A 1 191 ? 14.346 7.302 -11.936 1.00 96.88 191 ALA A O 1
ATOM 1564 N N . PRO A 1 192 ? 12.592 7.420 -13.330 1.00 94.69 192 PRO A N 1
ATOM 1565 C CA . PRO A 1 192 ? 13.274 8.325 -14.247 1.00 94.69 192 PRO A CA 1
ATOM 1566 C C . PRO A 1 192 ? 13.410 9.725 -13.636 1.00 94.69 192 PRO A C 1
ATOM 1568 O O . PRO A 1 192 ? 12.656 10.098 -12.741 1.00 94.69 192 PRO A O 1
ATOM 1571 N N . ILE A 1 193 ? 14.303 10.567 -14.168 1.00 91.81 193 ILE A N 1
ATOM 1572 C CA . ILE A 1 193 ? 14.537 11.922 -13.627 1.00 91.81 193 ILE A CA 1
ATOM 1573 C C . ILE A 1 193 ? 13.254 12.769 -13.519 1.00 91.81 193 ILE A C 1
ATOM 1575 O O . ILE A 1 193 ? 13.052 13.492 -12.542 1.00 91.81 193 ILE A O 1
ATOM 1579 N N . TYR A 1 194 ? 12.336 12.626 -14.478 1.00 88.75 194 TYR A N 1
ATOM 1580 C CA . TYR A 1 194 ? 11.046 13.322 -14.499 1.00 88.75 194 TYR A CA 1
ATOM 1581 C C . TYR A 1 194 ? 9.992 12.719 -13.551 1.00 88.75 194 TYR A C 1
ATOM 1583 O O . TYR A 1 194 ? 8.936 13.322 -13.363 1.00 88.75 194 TYR A O 1
ATOM 1591 N N . PHE A 1 195 ? 10.265 11.592 -12.880 1.00 89.56 195 PHE A N 1
ATOM 1592 C CA . PHE A 1 195 ? 9.442 11.109 -11.762 1.00 89.56 195 PHE A CA 1
ATOM 1593 C C . PHE A 1 195 ? 9.364 12.143 -10.636 1.00 89.56 195 PHE A C 1
ATOM 1595 O O . PHE A 1 195 ? 8.338 12.251 -9.974 1.00 89.56 195 PHE A O 1
ATOM 1602 N N . THR A 1 196 ? 10.405 12.959 -10.446 1.00 88.69 196 THR A N 1
ATOM 1603 C CA . THR A 1 196 ? 10.404 14.031 -9.438 1.00 88.69 196 THR A CA 1
ATOM 1604 C C . THR A 1 196 ? 9.238 15.012 -9.618 1.00 88.69 196 THR A C 1
ATOM 1606 O O . THR A 1 196 ? 8.691 15.494 -8.629 1.00 88.69 196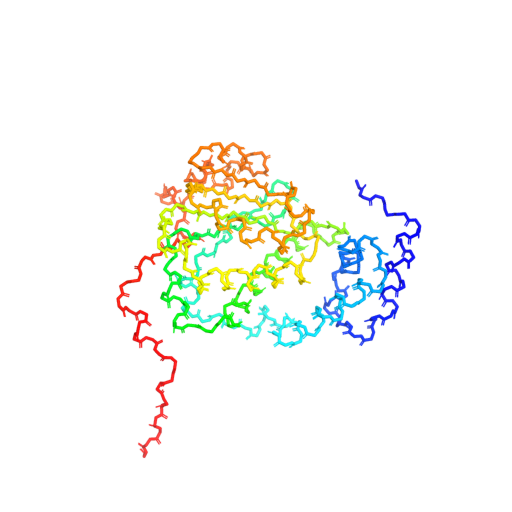 THR A O 1
ATOM 1609 N N . TRP A 1 197 ? 8.788 15.241 -10.856 1.00 89.00 197 TRP A N 1
ATOM 1610 C CA . TRP A 1 197 ? 7.666 16.127 -11.180 1.00 89.00 197 TRP A CA 1
ATOM 1611 C C . TRP A 1 197 ? 6.339 15.458 -10.821 1.00 89.00 197 TRP A C 1
ATOM 1613 O O . TRP A 1 197 ? 5.485 16.063 -10.174 1.00 89.00 197 TRP A O 1
ATOM 1623 N N . PHE A 1 198 ? 6.202 14.180 -11.187 1.00 86.75 198 PHE A N 1
ATOM 1624 C CA . PHE A 1 198 ? 5.061 13.353 -10.804 1.00 86.75 198 PHE A CA 1
ATOM 1625 C C . PHE A 1 198 ? 4.933 13.276 -9.277 1.00 86.75 198 PHE A C 1
ATOM 1627 O O . PHE A 1 198 ? 3.872 13.550 -8.721 1.00 86.75 198 PHE A O 1
ATOM 1634 N N . TYR A 1 199 ? 6.034 12.992 -8.581 1.00 91.25 199 TYR A N 1
ATOM 1635 C CA . TYR A 1 199 ? 6.068 12.947 -7.126 1.00 91.25 199 TYR A CA 1
ATOM 1636 C C . TYR A 1 199 ? 5.718 14.299 -6.498 1.00 91.25 199 TYR A C 1
ATOM 1638 O O . TYR A 1 199 ? 4.926 14.334 -5.560 1.00 91.25 199 TYR A O 1
ATOM 1646 N N . ALA A 1 200 ? 6.231 15.414 -7.028 1.00 92.00 200 ALA A N 1
ATOM 1647 C CA . ALA A 1 200 ? 5.887 16.750 -6.541 1.00 92.00 200 ALA A CA 1
ATOM 1648 C C . ALA A 1 200 ? 4.379 17.042 -6.638 1.00 92.00 200 ALA A C 1
ATOM 1650 O O . ALA A 1 200 ? 3.826 17.658 -5.730 1.00 92.00 200 ALA A O 1
ATOM 1651 N N . ALA A 1 201 ? 3.707 16.556 -7.686 1.00 90.06 201 ALA A N 1
ATOM 1652 C CA . ALA A 1 201 ? 2.260 16.688 -7.838 1.00 90.06 201 ALA A CA 1
ATOM 1653 C C . ALA A 1 201 ? 1.458 15.767 -6.897 1.00 90.06 201 ALA A C 1
ATOM 1655 O O . ALA A 1 201 ? 0.385 16.150 -6.436 1.00 90.06 201 ALA A O 1
ATOM 1656 N N . MET A 1 202 ? 1.972 14.572 -6.589 1.00 88.88 202 MET A N 1
ATOM 1657 C CA . MET A 1 202 ? 1.326 13.612 -5.681 1.00 88.88 202 MET A CA 1
ATOM 1658 C C . MET A 1 202 ? 1.523 13.972 -4.202 1.00 88.88 202 MET A C 1
ATOM 1660 O O . MET A 1 202 ? 0.621 13.789 -3.391 1.00 88.88 202 MET A O 1
ATOM 1664 N N . LYS A 1 203 ? 2.696 14.497 -3.835 1.00 93.50 203 LYS A N 1
ATOM 1665 C CA . LYS A 1 203 ? 3.116 14.737 -2.445 1.00 93.50 203 LYS A CA 1
ATOM 1666 C C . LYS A 1 203 ? 2.085 15.476 -1.569 1.00 93.50 203 LYS A C 1
ATOM 1668 O O . LYS A 1 203 ? 1.938 15.055 -0.424 1.00 93.50 203 LYS A O 1
ATOM 1673 N N . PRO A 1 204 ? 1.347 16.504 -2.040 1.00 93.44 204 PRO A N 1
ATOM 1674 C CA . PRO A 1 204 ? 0.380 17.229 -1.208 1.00 93.44 204 PRO A CA 1
ATOM 1675 C C . PRO A 1 204 ? -0.767 16.380 -0.644 1.00 93.44 204 PRO A C 1
ATOM 1677 O O . PRO A 1 204 ? -1.365 16.777 0.350 1.00 93.44 204 PRO A O 1
ATOM 1680 N N . ILE A 1 205 ? -1.089 15.234 -1.257 1.00 91.00 205 ILE A N 1
ATOM 1681 C CA . ILE A 1 205 ? -2.148 14.335 -0.767 1.00 91.00 205 ILE A CA 1
ATOM 1682 C C . ILE A 1 205 ? -1.619 13.190 0.106 1.00 91.00 205 ILE A C 1
ATOM 1684 O O . ILE A 1 205 ? -2.417 12.416 0.630 1.00 91.00 205 ILE A O 1
ATOM 1688 N N . ILE A 1 206 ? -0.296 13.046 0.244 1.00 92.75 206 ILE A N 1
ATOM 1689 C CA . ILE A 1 206 ? 0.328 11.931 0.962 1.00 92.75 206 ILE A CA 1
ATOM 1690 C C . ILE A 1 206 ? 0.569 12.346 2.423 1.00 92.75 206 ILE A C 1
ATOM 1692 O O . ILE A 1 206 ? 1.326 13.289 2.665 1.00 92.75 206 ILE A O 1
ATOM 1696 N N . PRO A 1 207 ? -0.006 11.638 3.414 1.00 92.50 207 PRO A N 1
ATOM 1697 C CA . PRO A 1 207 ? 0.246 11.915 4.824 1.00 92.50 207 PRO A CA 1
ATOM 1698 C C . PRO A 1 207 ? 1.738 11.806 5.186 1.00 92.50 207 PRO A C 1
ATOM 1700 O O . PRO A 1 207 ? 2.420 10.910 4.672 1.00 92.50 207 PRO A O 1
ATOM 1703 N N . PRO A 1 208 ? 2.258 12.619 6.128 1.00 93.56 208 PRO A N 1
ATOM 1704 C CA . PRO A 1 208 ? 3.666 12.572 6.538 1.00 93.56 208 PRO A CA 1
ATOM 1705 C C . PRO A 1 208 ? 4.153 11.176 6.954 1.00 93.56 208 PRO A C 1
ATOM 1707 O O . PRO A 1 208 ? 5.248 10.766 6.570 1.00 93.56 208 PRO A O 1
ATOM 1710 N N . VAL A 1 209 ? 3.317 10.403 7.658 1.00 91.69 209 VAL A N 1
ATOM 1711 C CA . VAL A 1 209 ? 3.627 9.020 8.069 1.00 91.69 209 VAL A CA 1
ATOM 1712 C C . VAL A 1 209 ? 3.849 8.077 6.880 1.00 91.69 209 VAL A C 1
ATOM 1714 O O . VAL A 1 209 ? 4.610 7.116 6.976 1.00 91.69 209 VAL A O 1
ATOM 1717 N N . VAL A 1 210 ? 3.210 8.342 5.738 1.00 94.94 210 VAL A N 1
ATOM 1718 C CA . VAL A 1 210 ? 3.408 7.571 4.504 1.00 94.94 210 VAL A CA 1
ATOM 1719 C C . VAL A 1 210 ? 4.659 8.048 3.769 1.00 94.94 210 VAL A C 1
ATOM 1721 O O . VAL A 1 210 ? 5.417 7.213 3.283 1.00 94.94 210 VAL A O 1
ATOM 1724 N N . ILE A 1 211 ? 4.941 9.357 3.761 1.00 96.06 211 ILE A N 1
ATOM 1725 C CA . ILE A 1 211 ? 6.191 9.908 3.206 1.00 96.06 211 ILE A CA 1
ATOM 1726 C C . ILE A 1 211 ? 7.413 9.299 3.909 1.00 96.06 211 ILE A C 1
ATOM 1728 O O . ILE A 1 211 ? 8.378 8.933 3.248 1.00 96.06 211 ILE A O 1
ATOM 1732 N N . GLN A 1 212 ? 7.366 9.123 5.232 1.00 96.38 212 GLN A N 1
ATOM 1733 C CA . GLN A 1 212 ? 8.454 8.491 5.995 1.00 96.38 212 GLN A CA 1
ATOM 1734 C C . GLN A 1 212 ? 8.708 7.025 5.601 1.00 96.38 212 GLN A C 1
ATOM 1736 O O . GLN A 1 212 ? 9.820 6.524 5.758 1.00 96.38 212 GLN A O 1
ATOM 1741 N N . LYS A 1 213 ? 7.689 6.337 5.075 1.00 96.56 213 LYS A N 1
ATOM 1742 C CA . LYS A 1 213 ? 7.755 4.938 4.621 1.00 96.56 213 LYS A CA 1
ATOM 1743 C C . LYS A 1 213 ? 8.155 4.804 3.150 1.00 96.56 213 LYS A C 1
ATOM 1745 O O . LYS A 1 213 ? 8.332 3.682 2.679 1.00 96.56 213 LYS A O 1
ATOM 1750 N N . LEU A 1 214 ? 8.254 5.917 2.424 1.00 97.38 214 LEU A N 1
ATOM 1751 C CA . LEU A 1 214 ? 8.539 5.953 0.997 1.00 97.38 214 LEU A CA 1
ATOM 1752 C C . LEU A 1 214 ? 10.051 5.940 0.741 1.00 97.38 214 LEU A C 1
ATOM 1754 O O . LEU A 1 214 ? 10.792 6.787 1.240 1.00 97.38 214 LEU A O 1
ATOM 1758 N N . LYS A 1 215 ? 10.501 4.998 -0.086 1.00 97.69 215 LYS A N 1
ATOM 1759 C CA . LYS A 1 215 ? 11.866 4.909 -0.610 1.00 97.69 215 LYS A CA 1
ATOM 1760 C C . LYS A 1 215 ? 11.810 5.037 -2.126 1.00 97.69 215 LYS A C 1
ATOM 1762 O O . LYS A 1 215 ? 11.073 4.298 -2.769 1.00 97.69 215 LYS A O 1
ATOM 1767 N N . ILE A 1 216 ? 12.535 6.001 -2.688 1.00 97.50 216 ILE A N 1
ATOM 1768 C CA . ILE A 1 216 ? 12.565 6.256 -4.132 1.00 97.50 216 ILE A CA 1
ATOM 1769 C C . ILE A 1 216 ? 13.982 6.020 -4.627 1.00 97.50 216 ILE A C 1
ATOM 1771 O O . ILE A 1 216 ? 14.919 6.646 -4.135 1.00 97.50 216 ILE A O 1
ATOM 1775 N N . HIS A 1 217 ? 14.107 5.160 -5.627 1.00 98.06 217 HIS A N 1
ATOM 1776 C CA . HIS A 1 217 ? 15.367 4.806 -6.257 1.00 98.06 217 HIS A CA 1
ATOM 1777 C C . HIS A 1 217 ? 15.284 5.023 -7.766 1.00 98.06 217 HIS A C 1
ATOM 1779 O O . HIS A 1 217 ? 14.237 4.808 -8.381 1.00 98.06 217 HIS A O 1
ATOM 1785 N N . GLY A 1 218 ? 16.408 5.434 -8.355 1.00 96.88 218 GLY A N 1
ATOM 1786 C CA . GLY A 1 218 ? 16.611 5.380 -9.800 1.00 96.88 218 GLY A CA 1
ATOM 1787 C C . GLY A 1 218 ? 16.862 3.939 -10.251 1.00 96.88 218 GLY A C 1
ATOM 1788 O O . GLY A 1 218 ? 16.160 3.018 -9.842 1.00 96.88 218 GLY A O 1
ATOM 1789 N N . THR A 1 219 ? 17.887 3.733 -11.071 1.00 95.38 219 THR A N 1
ATOM 1790 C CA . THR A 1 219 ? 18.276 2.408 -11.587 1.00 95.38 219 THR A CA 1
ATOM 1791 C C . THR A 1 219 ? 18.998 1.527 -10.570 1.00 95.38 219 THR A C 1
ATOM 1793 O O . THR A 1 219 ? 19.030 0.313 -10.744 1.00 95.38 219 THR A O 1
ATOM 1796 N N . ASP A 1 220 ? 19.523 2.116 -9.493 1.00 95.69 220 ASP A N 1
ATOM 1797 C CA . ASP A 1 220 ? 20.429 1.458 -8.547 1.00 95.69 220 ASP A CA 1
ATOM 1798 C C . ASP A 1 220 ? 19.956 1.610 -7.089 1.00 95.69 220 ASP A C 1
ATOM 1800 O O . ASP A 1 220 ? 19.150 2.488 -6.760 1.00 95.69 220 ASP A O 1
ATOM 1804 N N . GLY A 1 221 ? 20.458 0.753 -6.193 1.00 96.69 221 GLY A N 1
ATOM 1805 C CA . GLY A 1 221 ? 20.226 0.815 -4.740 1.00 96.69 221 GLY A CA 1
ATOM 1806 C C . GLY A 1 221 ? 18.888 0.240 -4.250 1.00 96.69 221 GLY A C 1
ATOM 1807 O O . GLY A 1 221 ? 18.678 0.063 -3.046 1.00 96.69 221 GLY A O 1
ATOM 1808 N N . TRP A 1 222 ? 17.947 -0.027 -5.159 1.00 97.94 222 TRP A N 1
ATOM 1809 C CA . TRP A 1 222 ? 16.643 -0.568 -4.785 1.00 97.94 222 TRP A CA 1
ATOM 1810 C C . TRP A 1 222 ? 16.685 -2.061 -4.460 1.00 97.94 222 TRP A C 1
ATOM 1812 O O . TRP A 1 222 ? 15.904 -2.497 -3.621 1.00 97.94 222 TRP A O 1
ATOM 1822 N N . LYS A 1 223 ? 17.591 -2.842 -5.066 1.00 98.25 223 LYS A N 1
ATOM 1823 C CA . LYS A 1 223 ? 17.722 -4.282 -4.779 1.00 98.25 223 LYS A CA 1
ATOM 1824 C C . LYS A 1 223 ? 18.106 -4.503 -3.322 1.00 98.25 223 LYS A C 1
ATOM 1826 O O . LYS A 1 223 ? 17.454 -5.263 -2.616 1.00 98.25 223 LYS A O 1
ATOM 1831 N N . GLU A 1 224 ? 19.106 -3.765 -2.855 1.00 98.12 224 GLU A N 1
ATOM 1832 C CA . GLU A 1 224 ? 19.571 -3.782 -1.471 1.00 98.12 224 GLU A CA 1
ATOM 1833 C C . GLU A 1 224 ? 18.434 -3.385 -0.524 1.00 98.12 224 GLU A C 1
ATOM 1835 O O . GLU A 1 224 ? 18.173 -4.083 0.451 1.00 98.12 224 GLU A O 1
ATOM 1840 N N . THR A 1 225 ? 17.693 -2.327 -0.872 1.00 98.06 225 THR A N 1
ATOM 1841 C CA . THR A 1 225 ? 16.542 -1.849 -0.090 1.00 98.06 225 THR A CA 1
ATOM 1842 C C . THR A 1 225 ? 15.431 -2.897 0.022 1.00 98.06 225 THR A C 1
ATOM 1844 O O . THR A 1 225 ? 14.837 -3.040 1.089 1.00 98.06 225 THR A O 1
ATOM 1847 N N . LEU A 1 226 ? 15.135 -3.642 -1.049 1.00 98.50 226 LEU A N 1
ATOM 1848 C CA . LEU A 1 226 ? 14.148 -4.726 -1.007 1.00 98.50 226 LEU A CA 1
ATOM 1849 C C . LEU A 1 226 ? 14.626 -5.887 -0.123 1.00 98.50 226 LEU A C 1
ATOM 1851 O O . LEU A 1 226 ? 13.852 -6.406 0.680 1.00 98.50 226 LEU A O 1
ATOM 1855 N N . LEU A 1 227 ? 15.903 -6.261 -0.221 1.00 98.31 227 LEU A N 1
ATOM 1856 C CA . LEU A 1 227 ? 16.495 -7.365 0.543 1.00 98.31 227 LEU A CA 1
ATOM 1857 C C . LEU A 1 227 ? 16.637 -7.075 2.049 1.00 98.31 227 LEU A C 1
ATOM 1859 O O . LEU A 1 227 ? 16.775 -8.012 2.845 1.00 98.31 227 LEU A O 1
ATOM 1863 N N . GLU A 1 228 ? 16.546 -5.810 2.479 1.00 97.69 228 GLU A N 1
ATOM 1864 C CA . GLU A 1 228 ? 16.415 -5.461 3.902 1.00 97.69 228 GLU A CA 1
ATOM 1865 C C . GLU A 1 228 ? 15.188 -6.147 4.525 1.00 97.69 228 GLU A C 1
ATOM 1867 O O . GLU A 1 228 ? 15.295 -6.781 5.579 1.00 97.69 228 GLU A O 1
ATOM 1872 N N . ASP A 1 229 ? 14.039 -6.096 3.846 1.00 97.12 229 ASP A N 1
ATOM 1873 C CA . ASP A 1 229 ? 12.763 -6.604 4.368 1.00 97.12 229 ASP A CA 1
ATOM 1874 C C . ASP A 1 229 ? 12.351 -7.956 3.806 1.00 97.12 229 ASP A C 1
ATOM 1876 O O . ASP A 1 229 ? 11.604 -8.678 4.460 1.00 97.12 229 ASP A O 1
ATOM 1880 N N . ILE A 1 230 ? 12.782 -8.293 2.594 1.00 98.25 230 ILE A N 1
ATOM 1881 C CA . ILE A 1 230 ? 12.290 -9.454 1.854 1.00 98.25 230 ILE A CA 1
ATOM 1882 C C . ILE A 1 230 ? 13.372 -10.533 1.841 1.00 98.25 230 ILE A C 1
ATOM 1884 O O . ILE A 1 230 ? 14.561 -10.237 1.721 1.00 98.25 230 ILE A O 1
ATOM 1888 N N . ASP A 1 231 ? 12.976 -11.790 2.034 1.00 98.06 231 ASP A N 1
ATOM 1889 C CA . ASP A 1 231 ? 13.889 -12.919 1.866 1.00 98.06 231 ASP A CA 1
ATOM 1890 C C . ASP A 1 231 ? 14.294 -13.046 0.389 1.00 98.06 231 ASP A C 1
ATOM 1892 O O . ASP A 1 231 ? 13.444 -12.999 -0.504 1.00 98.06 231 ASP A O 1
ATOM 1896 N N . ALA A 1 232 ? 15.590 -13.214 0.121 1.00 98.19 232 ALA A N 1
ATOM 1897 C CA . ALA A 1 232 ? 16.100 -13.337 -1.240 1.00 98.19 232 ALA A CA 1
ATOM 1898 C C . ALA A 1 232 ? 15.451 -14.507 -1.997 1.00 98.19 232 ALA A C 1
ATOM 1900 O O . ALA A 1 232 ? 15.202 -14.390 -3.192 1.00 98.19 232 ALA A O 1
ATOM 1901 N N . ASN A 1 233 ? 15.127 -15.612 -1.325 1.00 97.75 233 ASN A N 1
ATOM 1902 C CA . ASN A 1 233 ? 14.523 -16.789 -1.955 1.00 97.75 233 ASN A CA 1
ATOM 1903 C C . ASN A 1 233 ? 13.033 -16.612 -2.275 1.00 97.75 233 ASN A C 1
ATOM 1905 O O . ASN A 1 233 ? 12.492 -17.353 -3.091 1.00 97.75 233 ASN A O 1
ATOM 1909 N N . GLU A 1 234 ? 12.379 -15.621 -1.673 1.00 96.88 234 GLU A N 1
ATOM 1910 C CA . GLU A 1 234 ? 10.978 -15.278 -1.938 1.00 96.88 234 GLU A CA 1
ATOM 1911 C C . GLU A 1 234 ? 10.838 -14.228 -3.054 1.00 96.88 234 GLU A C 1
ATOM 1913 O O . GLU A 1 234 ? 9.794 -14.135 -3.710 1.00 96.88 234 GLU A O 1
ATOM 1918 N N . LEU A 1 235 ? 11.903 -13.457 -3.298 1.00 98.06 235 LEU A N 1
ATOM 1919 C CA . LEU A 1 235 ? 11.943 -12.356 -4.254 1.00 98.06 235 LEU A CA 1
ATOM 1920 C C . LEU A 1 235 ? 12.457 -12.822 -5.636 1.00 98.06 235 LEU A C 1
ATOM 1922 O O . LEU A 1 235 ? 13.496 -13.481 -5.710 1.00 98.06 235 LEU A O 1
ATOM 1926 N N . PRO A 1 236 ? 11.779 -12.474 -6.748 1.00 97.81 236 PRO A N 1
ATOM 1927 C CA . PRO A 1 236 ? 12.249 -12.773 -8.100 1.00 97.81 236 PRO A CA 1
ATOM 1928 C C . PRO A 1 236 ? 13.665 -12.271 -8.394 1.00 97.81 236 PRO A C 1
ATOM 1930 O O . PRO A 1 236 ? 14.056 -11.188 -7.947 1.00 97.81 236 PRO A O 1
ATOM 1933 N N . VAL A 1 237 ? 14.407 -13.010 -9.223 1.00 97.69 237 VAL A N 1
ATOM 1934 C CA . VAL A 1 237 ? 15.772 -12.634 -9.643 1.00 97.69 237 VAL A CA 1
ATOM 1935 C C . VAL A 1 237 ? 15.811 -11.256 -10.302 1.00 97.69 237 VAL A C 1
ATOM 1937 O O . VAL A 1 237 ? 16.690 -10.449 -9.991 1.00 97.69 237 VAL A O 1
ATOM 1940 N N . TYR A 1 238 ? 14.832 -10.924 -11.151 1.00 95.38 238 TYR A N 1
ATOM 1941 C CA . TYR A 1 238 ? 14.787 -9.596 -11.774 1.00 95.38 238 TYR A CA 1
ATOM 1942 C C . TYR A 1 238 ? 14.595 -8.455 -10.758 1.00 95.38 238 TYR A C 1
ATOM 1944 O O . TYR A 1 238 ? 14.979 -7.326 -11.052 1.00 95.38 238 TYR A O 1
ATOM 1952 N N . LEU A 1 239 ? 14.065 -8.749 -9.562 1.00 97.00 239 LEU A N 1
ATOM 1953 C CA . LEU A 1 239 ? 13.940 -7.817 -8.436 1.00 97.00 239 LEU A CA 1
ATOM 1954 C C . LEU A 1 239 ? 15.117 -7.900 -7.442 1.00 97.00 239 LEU A C 1
ATOM 1956 O O . LEU A 1 239 ? 15.085 -7.261 -6.394 1.00 97.00 239 LEU A O 1
ATOM 1960 N N . GLY A 1 240 ? 16.174 -8.645 -7.771 1.00 96.88 240 GLY A N 1
ATOM 1961 C CA . GLY A 1 240 ? 17.381 -8.767 -6.952 1.00 96.88 240 GLY A CA 1
ATOM 1962 C C . GLY A 1 240 ? 17.393 -9.937 -5.968 1.00 96.88 240 GLY A C 1
ATOM 1963 O O . GLY A 1 240 ? 18.325 -10.014 -5.175 1.00 96.88 240 GLY A O 1
ATOM 1964 N N . GLY A 1 241 ? 16.401 -10.831 -6.005 1.00 97.81 241 GLY A N 1
ATOM 1965 C CA . GLY A 1 241 ? 16.414 -12.070 -5.222 1.00 97.81 241 GLY A CA 1
ATOM 1966 C C . GLY A 1 241 ? 16.960 -13.277 -5.991 1.00 97.81 241 GLY A C 1
ATOM 1967 O O . GLY A 1 241 ? 17.751 -13.142 -6.922 1.00 97.81 241 GLY A O 1
ATOM 1968 N N . ASN A 1 242 ? 16.502 -14.464 -5.601 1.00 98.12 242 ASN A N 1
ATOM 1969 C CA . ASN A 1 242 ? 16.925 -15.770 -6.111 1.00 98.12 242 ASN A CA 1
ATOM 1970 C C . ASN A 1 242 ? 15.761 -16.574 -6.715 1.00 98.12 242 ASN A C 1
ATOM 1972 O O . ASN A 1 242 ? 15.988 -17.638 -7.295 1.00 98.12 242 ASN A O 1
ATOM 1976 N N . ARG A 1 243 ? 14.512 -16.110 -6.567 1.00 97.56 243 ARG A N 1
ATOM 1977 C CA . ARG A 1 243 ? 13.333 -16.854 -7.017 1.00 97.56 243 ARG A CA 1
ATOM 1978 C C . ARG A 1 243 ? 13.210 -16.824 -8.537 1.00 97.56 243 ARG A C 1
ATOM 1980 O O . ARG A 1 243 ? 13.335 -15.772 -9.163 1.00 97.56 243 ARG A O 1
ATOM 1987 N N . THR A 1 244 ? 12.910 -17.982 -9.105 1.00 97.56 244 THR A N 1
ATOM 1988 C CA . THR A 1 244 ? 12.604 -18.174 -10.525 1.00 97.56 244 THR A CA 1
ATOM 1989 C C . THR A 1 244 ? 11.320 -18.989 -10.660 1.00 97.56 244 THR A C 1
ATOM 1991 O O . THR A 1 244 ? 10.866 -19.602 -9.687 1.00 97.56 244 THR A O 1
ATOM 1994 N N . ASP A 1 245 ? 10.722 -18.982 -11.847 1.00 95.94 245 ASP A N 1
ATOM 1995 C CA . ASP A 1 245 ? 9.702 -19.971 -12.203 1.00 95.94 245 ASP A CA 1
ATOM 1996 C C . ASP A 1 245 ? 10.302 -21.391 -12.259 1.00 95.94 245 ASP A C 1
ATOM 1998 O O . ASP A 1 245 ? 11.524 -21.541 -12.349 1.00 95.94 245 ASP A O 1
ATOM 2002 N N . PRO A 1 246 ? 9.474 -22.456 -12.254 1.00 94.88 246 PRO A N 1
ATOM 2003 C CA . PRO A 1 246 ? 9.963 -23.836 -12.345 1.00 94.88 246 PRO A CA 1
ATOM 2004 C C . PRO A 1 246 ? 10.848 -24.135 -13.568 1.00 94.88 246 PRO A C 1
ATOM 2006 O O . PRO A 1 246 ? 11.640 -25.074 -13.529 1.00 94.88 246 PRO A O 1
ATOM 2009 N N . ASP A 1 247 ? 10.720 -23.357 -14.646 1.00 95.50 247 ASP A N 1
ATOM 2010 C CA . ASP A 1 247 ? 11.527 -23.456 -15.870 1.00 95.50 247 ASP A CA 1
ATOM 2011 C C . ASP A 1 247 ? 12.812 -22.599 -15.839 1.00 95.50 247 ASP A C 1
ATOM 2013 O O . ASP A 1 247 ? 13.570 -22.580 -16.810 1.00 95.50 247 ASP A O 1
ATOM 2017 N N . GLY A 1 248 ? 13.077 -21.903 -14.730 1.00 94.50 248 GLY A N 1
ATOM 2018 C CA . GLY A 1 248 ? 14.224 -21.017 -14.552 1.00 94.50 248 GLY A CA 1
ATOM 2019 C C . GLY A 1 248 ? 14.003 -19.577 -15.026 1.00 94.50 248 GLY A C 1
ATOM 2020 O O . GLY A 1 248 ? 14.955 -18.790 -14.998 1.00 94.50 248 GLY A O 1
ATOM 2021 N N . ASN A 1 249 ? 12.788 -19.187 -15.438 1.00 94.69 249 ASN A N 1
ATOM 2022 C CA . ASN A 1 249 ? 12.511 -17.806 -15.832 1.00 94.69 249 ASN A CA 1
ATOM 2023 C C . ASN A 1 249 ? 12.705 -16.838 -14.649 1.00 94.69 249 ASN A C 1
ATOM 2025 O O . ASN A 1 249 ? 12.020 -16.903 -13.627 1.00 94.69 249 ASN A O 1
ATOM 2029 N N . GLN A 1 250 ? 13.638 -15.899 -14.813 1.00 94.88 250 GLN A N 1
ATOM 2030 C CA . GLN A 1 250 ? 14.011 -14.901 -13.806 1.00 94.88 250 GLN A CA 1
ATOM 2031 C C . GLN A 1 250 ? 12.960 -13.808 -13.593 1.00 94.88 250 GLN A C 1
ATOM 2033 O O . GLN A 1 250 ? 13.034 -13.094 -12.592 1.00 94.88 250 GLN A O 1
ATOM 2038 N N . PHE A 1 251 ? 12.013 -13.661 -14.524 1.00 91.94 251 PHE A N 1
ATOM 2039 C CA . PHE A 1 251 ? 10.926 -12.684 -14.454 1.00 91.94 251 PHE A CA 1
ATOM 2040 C C . PHE A 1 251 ? 9.683 -13.201 -13.726 1.00 91.94 251 PHE A C 1
ATOM 2042 O O . PHE A 1 251 ? 8.802 -12.398 -13.419 1.00 91.94 251 PHE A O 1
ATOM 2049 N N . CYS A 1 252 ? 9.631 -14.498 -13.410 1.00 94.38 252 CYS A N 1
ATOM 2050 C CA . CYS A 1 252 ? 8.527 -15.117 -12.684 1.00 94.38 252 CYS A CA 1
ATOM 2051 C C . CYS A 1 252 ? 7.144 -14.877 -13.331 1.00 94.38 252 CYS A C 1
ATOM 2053 O O . CYS A 1 252 ? 6.166 -14.553 -12.653 1.00 94.38 252 CYS A O 1
ATOM 2055 N N . GLU A 1 253 ? 7.052 -14.983 -14.658 1.00 91.69 253 GLU A N 1
ATOM 2056 C CA . GLU A 1 253 ? 5.849 -14.643 -15.433 1.00 91.69 253 GLU A CA 1
ATOM 2057 C C . GLU A 1 253 ? 4.671 -15.599 -15.180 1.00 91.69 253 GLU A C 1
ATOM 2059 O O . GLU A 1 253 ? 3.546 -15.291 -15.578 1.00 91.69 253 GLU A O 1
ATOM 2064 N N . THR A 1 254 ? 4.879 -16.717 -14.470 1.00 91.50 254 THR A N 1
ATOM 2065 C CA . THR A 1 254 ? 3.764 -17.566 -14.009 1.00 91.50 254 THR A CA 1
ATOM 2066 C C . THR A 1 254 ? 2.851 -16.866 -12.997 1.00 91.50 254 THR A C 1
ATOM 2068 O O . THR A 1 254 ? 1.676 -17.221 -12.893 1.00 91.50 254 THR A O 1
ATOM 2071 N N . PHE A 1 255 ? 3.353 -15.858 -12.272 1.00 90.25 255 PHE A N 1
ATOM 2072 C CA . PHE A 1 255 ? 2.565 -15.072 -11.311 1.00 90.25 255 PHE A CA 1
ATOM 2073 C C . PHE A 1 255 ? 2.779 -13.554 -11.405 1.00 90.25 255 PHE A C 1
ATOM 2075 O O . PHE A 1 255 ? 2.010 -12.800 -10.806 1.00 90.25 255 PHE A O 1
ATOM 2082 N N . ILE A 1 256 ? 3.776 -13.085 -12.163 1.00 91.25 256 ILE A N 1
ATOM 2083 C CA . ILE A 1 256 ? 4.026 -11.664 -12.411 1.00 91.25 256 ILE A CA 1
ATOM 2084 C C . ILE A 1 256 ? 3.428 -11.231 -13.752 1.00 91.25 256 ILE A C 1
ATOM 2086 O O . ILE A 1 256 ? 3.915 -11.562 -14.831 1.00 91.25 256 ILE A O 1
ATOM 2090 N N . VAL A 1 257 ? 2.409 -10.381 -13.676 1.00 87.94 257 VAL A N 1
ATOM 2091 C CA . VAL A 1 257 ? 1.860 -9.631 -14.807 1.00 87.94 257 VAL A CA 1
ATOM 2092 C C . VAL A 1 257 ? 2.656 -8.339 -14.990 1.00 87.94 257 VAL A C 1
ATOM 2094 O O . VAL A 1 257 ? 2.600 -7.441 -14.146 1.00 87.94 257 VAL A O 1
ATOM 2097 N N . ARG A 1 258 ? 3.376 -8.230 -16.111 1.00 84.50 258 ARG A N 1
ATOM 2098 C CA . ARG A 1 258 ? 4.106 -7.017 -16.521 1.00 84.50 258 ARG A CA 1
ATOM 2099 C C . ARG A 1 258 ? 3.281 -6.164 -17.473 1.00 84.50 258 ARG A C 1
ATOM 2101 O O . ARG A 1 258 ? 2.437 -6.678 -18.212 1.00 84.50 258 ARG A O 1
ATOM 2108 N N . GLY A 1 259 ? 3.547 -4.860 -17.477 1.00 77.25 259 GLY A N 1
ATOM 2109 C CA . GLY A 1 259 ? 2.900 -3.943 -18.408 1.00 77.25 259 GLY A CA 1
ATOM 2110 C C . GLY A 1 259 ? 3.261 -4.296 -19.852 1.00 77.25 259 GLY A C 1
ATOM 2111 O O . GLY A 1 259 ? 4.417 -4.588 -20.160 1.00 77.25 259 GLY A O 1
ATOM 2112 N N . LYS A 1 260 ? 2.269 -4.281 -20.744 1.00 71.25 260 LYS A N 1
ATOM 2113 C CA . LYS A 1 260 ? 2.455 -4.477 -22.187 1.00 71.25 260 LYS A CA 1
ATOM 2114 C C . LYS A 1 260 ? 1.922 -3.254 -22.926 1.00 71.25 260 LYS A C 1
ATOM 2116 O O . LYS A 1 260 ? 0.851 -2.747 -22.598 1.00 71.25 260 LYS A O 1
ATOM 2121 N N . THR A 1 261 ? 2.646 -2.802 -23.946 1.00 59.12 261 THR A N 1
ATOM 2122 C CA . THR A 1 261 ? 2.158 -1.771 -24.869 1.00 59.12 261 THR A CA 1
ATOM 2123 C C . THR A 1 261 ? 1.010 -2.362 -25.685 1.00 59.12 261 THR A C 1
ATOM 2125 O O . THR A 1 261 ? 1.188 -3.395 -26.331 1.00 59.12 261 THR A O 1
ATOM 2128 N N . HIS A 1 262 ? -0.174 -1.750 -25.649 1.00 62.31 262 HIS A N 1
ATOM 2129 C CA . HIS A 1 262 ? -1.333 -2.298 -26.349 1.00 62.31 262 HIS A CA 1
ATOM 2130 C C . HIS A 1 262 ? -1.146 -2.218 -27.874 1.00 62.31 262 HIS A C 1
ATOM 2132 O O . HIS A 1 262 ? -1.036 -1.134 -28.448 1.00 62.31 262 HIS A O 1
ATOM 2138 N N . SER A 1 263 ? -1.158 -3.370 -28.549 1.00 46.12 263 SER A N 1
ATOM 2139 C CA . SER A 1 263 ? -1.635 -3.462 -29.932 1.00 46.12 263 SER A CA 1
ATOM 2140 C C . SER A 1 263 ? -3.169 -3.331 -29.929 1.00 46.12 263 SER A C 1
ATOM 2142 O O . SER A 1 263 ? -3.804 -3.443 -28.882 1.00 46.12 263 SER A O 1
ATOM 2144 N N . GLN A 1 264 ? -3.781 -3.050 -31.082 1.00 44.94 264 GLN A N 1
ATOM 2145 C CA . GLN A 1 264 ? -5.187 -2.637 -31.275 1.00 44.94 264 GLN A CA 1
ATOM 2146 C C . GLN A 1 264 ? -6.294 -3.522 -30.637 1.00 44.94 264 GLN A C 1
ATOM 2148 O O . GLN A 1 264 ? -7.466 -3.157 -30.701 1.00 44.94 264 GLN A O 1
ATOM 2153 N N . GLU A 1 265 ? -5.966 -4.637 -29.982 1.00 49.44 265 GLU A N 1
ATOM 2154 C CA . GLU A 1 265 ? -6.896 -5.607 -29.386 1.00 49.44 265 GLU A CA 1
ATOM 2155 C C . GLU A 1 265 ? -7.866 -5.002 -28.352 1.00 49.44 265 GLU A C 1
ATOM 2157 O O . GLU A 1 265 ? -9.050 -5.334 -28.364 1.00 49.44 265 GLU A O 1
ATOM 2162 N N . LEU A 1 266 ? -7.426 -4.058 -27.509 1.00 51.34 266 LEU A N 1
ATOM 2163 C CA . LEU A 1 266 ? -8.297 -3.440 -26.492 1.00 51.34 266 LEU A CA 1
ATOM 2164 C C . LEU A 1 266 ? -9.380 -2.513 -27.060 1.00 51.34 266 LEU A C 1
ATOM 2166 O O . LEU A 1 266 ? -10.393 -2.268 -26.403 1.00 51.34 266 LEU A O 1
ATOM 2170 N N . LEU A 1 267 ? -9.194 -1.986 -28.274 1.00 48.59 267 LEU A N 1
ATOM 2171 C CA . LEU A 1 267 ? -10.188 -1.119 -28.916 1.00 48.59 267 LEU A CA 1
ATOM 2172 C C . LEU A 1 267 ? -11.421 -1.908 -29.384 1.00 48.59 267 LEU A C 1
ATOM 2174 O O . LEU A 1 267 ? -12.489 -1.318 -29.571 1.00 48.59 267 LEU A O 1
ATOM 2178 N N . HIS A 1 268 ? -11.286 -3.227 -29.551 1.00 46.66 268 HIS A N 1
ATOM 2179 C CA . HIS A 1 268 ? -12.353 -4.107 -30.026 1.00 46.66 268 HIS A CA 1
ATOM 2180 C C . HIS A 1 268 ? -13.227 -4.671 -28.900 1.00 46.66 268 HIS A C 1
ATOM 2182 O O . HIS A 1 268 ? -14.383 -5.016 -29.142 1.00 46.66 268 HIS A O 1
ATOM 2188 N N . THR A 1 269 ? -12.751 -4.678 -27.656 1.00 46.22 269 THR A N 1
ATOM 2189 C CA . THR A 1 269 ? -13.551 -5.037 -26.478 1.00 46.22 269 THR A CA 1
ATOM 2190 C C . THR A 1 269 ? -14.330 -3.827 -25.958 1.00 46.22 269 THR A C 1
ATOM 2192 O O . THR A 1 269 ? -14.063 -3.309 -24.876 1.00 46.22 269 THR A O 1
ATOM 2195 N N . LYS A 1 270 ? -15.304 -3.332 -26.732 1.00 37.06 270 LYS A N 1
ATOM 2196 C CA . LYS A 1 270 ? -16.334 -2.433 -26.181 1.00 37.06 270 LYS A CA 1
ATOM 2197 C C . LYS A 1 270 ? -17.326 -3.266 -25.358 1.00 37.06 270 LYS A C 1
ATOM 2199 O O . LYS A 1 270 ? -17.862 -4.236 -25.893 1.00 37.06 270 LYS A O 1
ATOM 2204 N N . PRO A 1 271 ? -17.647 -2.897 -24.107 1.00 41.88 271 PRO A N 1
ATOM 2205 C CA . PRO A 1 271 ? -18.739 -3.537 -23.391 1.00 41.88 271 PRO A CA 1
ATOM 2206 C C . PRO A 1 271 ? -20.071 -3.101 -24.024 1.00 41.88 271 PRO A C 1
ATOM 2208 O O . PRO A 1 271 ? -20.338 -1.905 -24.148 1.00 41.88 271 PRO A O 1
ATOM 2211 N N . ASN A 1 272 ? -20.896 -4.089 -24.389 1.00 40.41 272 ASN A N 1
ATOM 2212 C CA . ASN A 1 272 ? -22.235 -4.021 -25.000 1.00 40.41 272 ASN A CA 1
ATOM 2213 C C . ASN A 1 272 ? -22.302 -4.015 -26.538 1.00 40.41 272 ASN A C 1
ATOM 2215 O O . ASN A 1 272 ? -22.573 -2.991 -27.165 1.00 40.41 272 ASN A O 1
ATOM 2219 N N . GLN A 1 273 ? -22.272 -5.209 -27.132 1.00 34.00 273 GLN A N 1
ATOM 2220 C CA . GLN A 1 273 ? -23.290 -5.533 -28.133 1.00 34.00 273 GLN A CA 1
ATOM 2221 C C . GLN A 1 273 ? -24.407 -6.293 -27.421 1.00 34.00 273 GLN A C 1
ATOM 2223 O O . GLN A 1 273 ? -24.205 -7.388 -26.904 1.00 34.00 273 GLN A O 1
ATOM 2228 N N . LYS A 1 274 ? -25.580 -5.656 -27.343 1.00 33.81 274 LYS A N 1
ATOM 2229 C CA . LYS A 1 274 ? -26.827 -6.318 -26.964 1.00 33.81 274 LYS A CA 1
ATOM 2230 C C . LYS A 1 274 ? -26.972 -7.561 -27.840 1.00 33.81 274 LYS A C 1
ATOM 2232 O O . LYS A 1 274 ? -26.966 -7.440 -29.063 1.00 33.81 274 LYS A O 1
ATOM 2237 N N . ILE A 1 275 ? -27.124 -8.724 -27.215 1.00 34.31 275 ILE A N 1
ATOM 2238 C CA . ILE A 1 275 ? -27.674 -9.894 -27.891 1.00 34.31 275 ILE A CA 1
ATOM 2239 C C . ILE A 1 275 ? -29.095 -9.488 -28.286 1.00 34.31 275 ILE A C 1
ATOM 2241 O O . ILE A 1 275 ? -29.984 -9.400 -27.441 1.00 34.31 275 ILE A O 1
ATOM 2245 N N . ASN A 1 276 ? -29.286 -9.146 -29.558 1.00 31.50 276 ASN A N 1
ATOM 2246 C CA . ASN A 1 276 ? -30.611 -9.106 -30.151 1.00 31.50 276 ASN A CA 1
ATOM 2247 C C . ASN A 1 276 ? -31.116 -10.550 -30.153 1.00 31.50 276 ASN A C 1
ATOM 2249 O O . ASN A 1 276 ? -30.752 -11.334 -31.026 1.00 31.50 276 ASN A O 1
ATOM 2253 N N . SER A 1 277 ? -31.942 -10.907 -29.173 1.00 40.81 277 SER A N 1
ATOM 2254 C CA . SER A 1 277 ? -32.868 -12.025 -29.315 1.00 40.81 277 SER A CA 1
ATOM 2255 C C . SER A 1 277 ? -33.912 -11.609 -30.352 1.00 40.81 277 SER A C 1
ATOM 2257 O O . SER A 1 277 ? -34.859 -10.885 -30.037 1.00 40.81 277 SER A O 1
ATOM 2259 N N . GLY A 1 278 ? -33.666 -11.979 -31.604 1.00 38.16 278 GLY A N 1
ATOM 2260 C CA . GLY A 1 278 ? -34.575 -11.785 -32.721 1.00 38.16 278 GLY A CA 1
ATOM 2261 C C . GLY A 1 278 ? -35.026 -13.131 -33.274 1.00 38.16 278 GLY A C 1
ATOM 2262 O O . GLY A 1 278 ? -34.250 -13.755 -33.989 1.00 38.16 278 GLY A O 1
ATOM 2263 N N . ILE A 1 279 ? -36.294 -13.443 -32.973 1.00 36.41 279 ILE A N 1
ATOM 2264 C CA . ILE A 1 279 ? -37.210 -14.438 -33.569 1.00 36.41 279 ILE A CA 1
ATOM 2265 C C . ILE A 1 279 ? -36.937 -15.904 -33.220 1.00 36.41 279 ILE A C 1
ATOM 2267 O O . ILE A 1 279 ? -35.967 -16.492 -33.738 1.00 36.41 279 ILE A O 1
#

Secondary structure (DSSP, 8-state):
-----HHHHHHHHHHHHHHTTTS-HHHHT-TTHHHHHHHTTTT-HHHHHHHHHHHHHHHHHHTGGGHHHH----HHHHHHS-EEEEEE-TT-PEEEEEETTT--HHHHHHHS-HHHHHHHHHHHHHHHHHHHHHHH---TT---EEEEEE-TT--HHHHT-HHHHHHHHHHHHHHHHHSTT-BS-EEEES--TTHHHHHHHHGGGS-HHHHTTEEE-SSSSHHHHHHHHS-TTTSBGGGTSSB--TT--TT-TTT-----PPPTHHHH--S--------

pLDDT: mean 89.89, std 14.18, range [31.5, 98.56]

Foldseek 3Di:
DPDQDPLLVVLLVVLCVVCVVLDDPQCVQQPQNSVLLCVLVVNPNVNSNVLSNVLSVVCVVLVLVCCLPPPDQDPCCVQQFFKFFQFAWPLGATEIEGQPQQRPVVLVVVQDDLSSVLSVVSSVQVVQVVRSCVPPNNDHLEAHHEYEYENPNHDPCLLPDPSNLVSVLVSVLSCCSNPGSRHPAYEYEQQDPSVVVSCVSNVVSDDPVHVVRYHYDHHDDQLVVCVVTHALCSGAVVSNGDHAPPVRHSQNVVGGRHHHDDDCVSVPPHPDDPPPPDD

Mean predicted aligned error: 5.93 Å

InterPro domains:
  IPR001251 CRAL-TRIO lipid binding domain [PF00650] (89-241)
  IPR001251 CRAL-TRIO lipid binding domain [PS50191] (73-247)
  IPR001251 CRAL-TRIO lipid binding domain [SM00516] (73-244)
  IPR001251 CRAL-TRIO lipid binding domain [cd00170] (90-242)
  IPR011074 CRAL/TRIO, N-terminal domain [SM01100] (30-55)
  IPR036273 CRAL/TRIO, N-terminal domain superfamily [SSF46938] (2-70)
  IPR036865 CRAL-TRIO lipid binding domain superfamily [G3DSA:3.40.525.10] (1-272)
  IPR036865 CRAL-TRIO lipid binding domain superfamily [SSF52087] (73-255)

Solvent-accessible surface area (backbone atoms only — not comparable to full-atom values): 15596 Å² total; per-residue (Å²): 131,87,80,74,49,74,68,53,48,51,38,33,53,49,48,42,67,79,42,54,90,72,55,51,74,74,57,64,67,44,70,29,48,51,52,24,38,23,56,70,40,78,52,37,55,70,61,15,46,57,44,47,53,50,34,49,52,49,36,61,74,67,42,54,90,50,30,92,78,74,58,76,81,55,65,67,51,76,71,64,49,22,59,19,74,65,42,60,30,78,90,47,25,33,29,29,43,31,31,63,12,33,36,44,55,68,61,52,62,72,72,47,56,70,69,59,52,46,46,51,53,49,43,54,48,52,53,42,44,53,52,35,35,72,73,75,46,77,52,76,69,56,44,38,37,27,46,33,40,33,29,51,74,50,46,71,76,56,60,71,27,65,68,56,49,53,51,51,50,52,49,51,48,51,48,57,65,64,48,42,67,23,64,65,40,36,40,36,31,34,41,53,84,66,44,58,58,46,47,62,70,50,48,86,79,54,53,69,77,55,56,75,33,51,44,81,22,40,91,57,72,44,41,64,60,48,52,74,51,31,51,44,71,59,31,36,34,77,65,62,27,67,23,52,36,100,89,62,44,41,71,28,66,91,60,40,50,64,36,55,75,78,65,79,67,66,78,72,64,64,90,79,77,77,82,77,89,74,133